Protein AF-S4MFV7-F1 (afdb_monomer_lite)

pLDDT: mean 90.32, std 6.45, range [55.47, 97.75]

Structure (mmCIF, N/CA/C/O backbone):
data_AF-S4MFV7-F1
#
_entry.id   AF-S4MFV7-F1
#
loop_
_atom_site.group_PDB
_atom_site.id
_atom_site.type_symbol
_atom_site.label_atom_id
_atom_site.label_alt_id
_atom_site.label_comp_id
_atom_site.label_asym_id
_atom_site.label_entity_id
_atom_site.label_seq_id
_atom_site.pdbx_PDB_ins_code
_atom_site.Cartn_x
_atom_site.Cartn_y
_atom_site.Cartn_z
_atom_site.occupancy
_atom_site.B_iso_or_equiv
_atom_site.auth_seq_id
_atom_site.auth_comp_id
_atom_site.auth_asym_id
_atom_site.auth_atom_id
_atom_site.pdbx_PDB_model_num
ATOM 1 N N . MET A 1 1 ? -2.354 14.613 8.784 1.00 81.19 1 MET A N 1
ATOM 2 C CA . MET A 1 1 ? -3.291 14.462 7.645 1.00 81.19 1 MET A CA 1
ATOM 3 C C . MET A 1 1 ? -4.446 13.494 7.929 1.00 81.19 1 MET A C 1
ATOM 5 O O . MET A 1 1 ? -5.563 13.958 8.112 1.00 81.19 1 MET A O 1
ATOM 9 N N . SER A 1 2 ? -4.201 12.182 8.044 1.00 88.75 2 SER A N 1
ATOM 10 C CA . SER A 1 2 ? -5.244 11.140 8.189 1.00 88.75 2 SER A CA 1
ATOM 11 C C . SER A 1 2 ? -6.284 11.401 9.303 1.00 88.75 2 SER A C 1
ATOM 13 O O . SER A 1 2 ? -7.487 11.207 9.124 1.00 88.75 2 SER A O 1
ATOM 15 N N . TYR A 1 3 ? -5.837 11.925 10.450 1.00 93.00 3 TYR A N 1
ATOM 16 C CA . TYR A 1 3 ? -6.712 12.288 11.571 1.00 93.00 3 TYR A CA 1
ATOM 17 C C . TYR A 1 3 ? -7.593 13.518 11.300 1.00 93.00 3 TYR A C 1
ATOM 19 O O . TYR A 1 3 ? -8.726 13.585 11.772 1.00 93.00 3 TYR A O 1
ATOM 27 N N . ALA A 1 4 ? -7.093 14.491 10.535 1.00 93.69 4 ALA A N 1
ATOM 28 C CA . ALA A 1 4 ? -7.857 15.686 10.186 1.00 93.69 4 ALA A CA 1
ATOM 29 C C . ALA A 1 4 ? -9.044 15.316 9.286 1.00 93.69 4 ALA A C 1
ATOM 31 O O . ALA A 1 4 ? -10.171 15.714 9.569 1.00 93.69 4 ALA A O 1
ATOM 32 N N . VAL A 1 5 ? -8.814 14.453 8.287 1.00 94.62 5 VAL A N 1
ATOM 33 C CA . VAL A 1 5 ? -9.881 13.925 7.420 1.00 94.62 5 VAL A CA 1
ATOM 34 C C . VAL A 1 5 ? -10.906 13.125 8.223 1.00 94.62 5 VAL A C 1
ATOM 36 O O . VAL A 1 5 ? -12.110 13.282 8.016 1.00 94.62 5 VAL A O 1
ATOM 39 N N . TYR A 1 6 ? -10.456 12.336 9.205 1.00 94.81 6 TYR A N 1
ATOM 40 C CA . TYR A 1 6 ? -11.359 11.662 10.139 1.00 94.81 6 TYR A CA 1
ATOM 41 C C . TYR A 1 6 ? -12.250 12.656 10.890 1.00 94.81 6 TYR A C 1
ATOM 43 O O . TYR A 1 6 ? -13.473 12.541 10.844 1.00 94.81 6 TYR A O 1
ATOM 51 N N . LYS A 1 7 ? -11.663 13.665 11.546 1.00 94.94 7 LYS A N 1
ATOM 52 C CA . LYS A 1 7 ? -12.433 14.673 12.292 1.00 94.94 7 LYS A CA 1
ATOM 53 C C . LYS A 1 7 ? -13.430 15.420 11.413 1.00 94.94 7 LYS A C 1
ATOM 55 O O . LYS A 1 7 ? -14.551 15.636 11.861 1.00 94.94 7 LYS A O 1
ATOM 60 N N . ALA A 1 8 ? -13.025 15.784 10.199 1.00 95.62 8 ALA A N 1
ATOM 61 C CA . ALA A 1 8 ? -13.846 16.552 9.272 1.00 95.62 8 ALA A CA 1
ATOM 62 C C . ALA A 1 8 ? -15.031 15.749 8.713 1.00 95.62 8 ALA A C 1
ATOM 64 O O . ALA A 1 8 ? -16.068 16.325 8.405 1.00 95.62 8 ALA A O 1
ATOM 65 N N . THR A 1 9 ? -14.899 14.424 8.582 1.00 95.94 9 THR A N 1
ATOM 66 C CA . THR A 1 9 ? -15.890 13.600 7.864 1.00 95.94 9 THR A CA 1
ATOM 67 C C . THR A 1 9 ? -16.632 12.586 8.735 1.00 95.94 9 THR A C 1
ATOM 69 O O . THR A 1 9 ? -17.540 11.914 8.240 1.00 95.94 9 THR A O 1
ATOM 72 N N . LYS A 1 10 ? -16.274 12.445 10.019 1.00 95.00 10 LYS A N 1
ATOM 73 C CA . LYS A 1 10 ? -16.932 11.497 10.930 1.00 95.00 10 LYS A CA 1
ATOM 74 C C . LYS A 1 10 ? -18.412 11.836 11.141 1.00 95.00 10 LYS A C 1
ATOM 76 O O . LYS A 1 10 ? -18.785 12.990 11.343 1.00 95.00 10 LYS A O 1
ATOM 81 N N . LYS A 1 11 ? -19.253 10.807 11.172 1.00 94.75 11 LYS A N 1
ATOM 82 C CA . LYS A 1 11 ? -20.655 10.884 11.598 1.00 94.75 11 LYS A CA 1
ATOM 83 C C . LYS A 1 11 ? -20.771 10.807 13.122 1.00 94.75 11 LYS A C 1
ATOM 85 O O . LYS A 1 11 ? -19.831 10.440 13.824 1.00 94.75 11 LYS A O 1
ATOM 90 N N . GLN A 1 12 ? -21.961 11.110 13.641 1.00 92.88 12 GLN A N 1
ATOM 91 C CA . GLN A 1 12 ? -22.273 11.001 15.072 1.00 92.88 12 GLN A CA 1
ATOM 92 C C . GLN A 1 12 ? -22.075 9.578 15.625 1.00 92.88 12 GLN A C 1
ATOM 94 O O . GLN A 1 12 ? -21.701 9.430 16.783 1.00 92.88 12 GLN A O 1
ATOM 99 N N . GLY A 1 13 ? -22.297 8.540 14.808 1.00 91.88 13 GLY A N 1
ATOM 100 C CA . GLY A 1 13 ? -22.096 7.147 15.213 1.00 91.88 13 GLY A CA 1
ATOM 101 C C . GLY A 1 13 ? -20.638 6.680 15.197 1.00 91.88 13 GLY A C 1
ATOM 102 O O . GLY A 1 13 ? -20.355 5.588 15.692 1.00 91.88 13 GLY A O 1
ATOM 103 N N . ASP A 1 14 ? -19.717 7.462 14.625 1.00 93.88 14 ASP A N 1
ATOM 104 C CA . ASP A 1 14 ? -18.297 7.115 14.584 1.00 93.88 14 ASP A CA 1
ATOM 105 C C . ASP A 1 14 ? -17.630 7.395 15.947 1.00 93.88 14 ASP A C 1
ATOM 107 O O . ASP A 1 14 ? -17.906 8.420 16.581 1.00 93.88 14 ASP A O 1
ATOM 111 N N . PRO A 1 15 ? -16.735 6.508 16.421 1.00 90.50 15 PRO A N 1
ATOM 112 C CA . PRO A 1 15 ? -16.133 6.633 17.745 1.00 90.50 15 PRO A CA 1
ATOM 113 C C . PRO A 1 15 ? -15.282 7.902 17.882 1.00 90.50 15 PRO A C 1
ATOM 115 O O . PRO A 1 15 ? -14.728 8.435 16.918 1.00 90.50 15 PRO A O 1
ATOM 118 N N . ARG A 1 16 ? -15.104 8.390 19.111 1.00 89.56 16 ARG A N 1
ATOM 119 C CA . ARG A 1 16 ? -14.066 9.398 19.371 1.00 89.56 16 ARG A CA 1
ATOM 120 C C . ARG A 1 16 ? -12.698 8.717 19.269 1.00 89.56 16 ARG A C 1
ATOM 122 O O . ARG A 1 16 ? -12.509 7.625 19.793 1.00 89.56 16 ARG A O 1
ATOM 129 N N . ARG A 1 17 ? -11.760 9.350 18.563 1.00 87.94 17 ARG A N 1
ATOM 130 C CA . ARG A 1 17 ? -10.381 8.874 18.375 1.00 87.94 17 ARG A CA 1
ATOM 131 C C . ARG A 1 17 ? -9.425 10.019 18.672 1.00 87.94 17 ARG A C 1
ATOM 133 O O . ARG A 1 17 ? -9.790 11.168 18.442 1.00 87.94 17 ARG A O 1
ATOM 140 N N . SER A 1 18 ? -8.224 9.698 19.137 1.00 85.88 18 SER A N 1
ATOM 141 C CA . SER A 1 18 ? -7.135 10.653 19.381 1.00 85.88 18 SER A CA 1
ATOM 142 C C . SER A 1 18 ? -6.059 10.644 18.285 1.00 85.88 18 SER A C 1
ATOM 144 O O . SER A 1 18 ? -5.207 11.525 18.283 1.00 85.88 18 SER A O 1
ATOM 146 N N . GLY A 1 19 ? -6.114 9.704 17.329 1.00 87.81 19 GLY A N 1
ATOM 147 C CA . GLY A 1 19 ? -5.121 9.554 16.261 1.00 87.81 19 GLY A CA 1
ATOM 148 C C . GLY A 1 19 ? -5.703 9.091 14.921 1.00 87.81 19 GLY A C 1
ATOM 149 O O . GLY A 1 19 ? -6.842 8.628 14.842 1.00 87.81 19 GLY A O 1
ATOM 150 N N . GLY A 1 20 ? -4.899 9.235 13.861 1.00 84.31 20 GLY A N 1
ATOM 151 C CA . GLY A 1 20 ? -5.263 8.925 12.467 1.00 84.31 20 GLY A CA 1
ATOM 152 C C . GLY A 1 20 ? -4.811 7.553 11.972 1.00 84.31 20 GLY A C 1
ATOM 153 O O . GLY A 1 20 ? -4.855 7.295 10.770 1.00 84.31 20 GLY A O 1
ATOM 154 N N . HIS A 1 21 ? -4.328 6.700 12.878 1.00 86.06 21 HIS A N 1
ATOM 155 C CA . HIS A 1 21 ? -4.016 5.316 12.553 1.00 86.06 21 HIS A CA 1
ATOM 156 C C . HIS A 1 21 ? -5.315 4.571 12.223 1.00 86.06 21 HIS A C 1
ATOM 158 O O . HIS A 1 21 ? -6.303 4.686 12.968 1.00 86.06 21 HIS A O 1
ATOM 164 N N . ARG A 1 22 ? -5.302 3.830 11.107 1.00 81.69 22 ARG A N 1
ATOM 165 C CA . ARG A 1 22 ? -6.470 3.133 10.545 1.00 81.69 22 ARG A CA 1
ATOM 166 C C . ARG A 1 22 ? -7.630 4.068 10.211 1.00 81.69 22 ARG A C 1
ATOM 168 O O . ARG A 1 22 ? -8.777 3.799 10.563 1.00 81.69 22 ARG A O 1
ATOM 175 N N . THR A 1 23 ? -7.317 5.217 9.611 1.00 92.38 23 THR A N 1
ATOM 176 C CA . THR A 1 23 ? -8.323 6.104 9.011 1.00 92.38 23 THR A CA 1
ATOM 177 C C . THR A 1 23 ? -8.061 6.251 7.518 1.00 92.38 23 THR A C 1
ATOM 179 O O . THR A 1 23 ? -8.164 5.252 6.825 1.00 92.38 23 THR A O 1
ATOM 182 N N . LEU A 1 24 ? -7.727 7.436 7.003 1.00 94.31 24 LEU A N 1
ATOM 183 C CA . LEU A 1 24 ? -7.677 7.710 5.563 1.00 94.31 24 LEU A CA 1
ATOM 184 C C . LEU A 1 24 ? -6.818 6.704 4.793 1.00 94.31 24 LEU A C 1
ATOM 186 O O . LEU A 1 24 ? -7.247 6.237 3.749 1.00 94.31 24 LEU A O 1
ATOM 190 N N . THR A 1 25 ? -5.647 6.347 5.320 1.00 94.50 25 THR A N 1
ATOM 191 C CA . THR A 1 25 ? -4.720 5.445 4.626 1.00 94.50 25 THR A CA 1
ATOM 192 C C . THR A 1 25 ? -5.217 4.007 4.493 1.00 94.50 25 THR A C 1
ATOM 194 O O . THR A 1 25 ? -4.593 3.248 3.771 1.00 94.50 25 THR A O 1
ATOM 197 N N . HIS A 1 26 ? -6.300 3.649 5.191 1.00 96.00 26 HIS A N 1
ATOM 198 C CA . HIS A 1 26 ? -6.895 2.312 5.199 1.00 96.00 26 HIS A CA 1
ATOM 199 C C . HIS A 1 26 ? -8.279 2.343 4.533 1.00 96.00 26 HIS A C 1
ATOM 201 O O . HIS A 1 26 ? -9.305 2.013 5.140 1.00 96.00 26 HIS A O 1
ATOM 207 N N . THR A 1 27 ? -8.322 2.918 3.331 1.00 96.75 27 THR A N 1
ATOM 208 C CA . THR A 1 27 ? -9.540 3.111 2.541 1.00 96.75 27 THR A CA 1
ATOM 209 C C . THR A 1 27 ? -9.259 2.796 1.080 1.00 96.75 27 THR A C 1
ATOM 211 O O . THR A 1 27 ? -8.192 3.139 0.564 1.00 96.75 27 THR A O 1
ATOM 214 N N . TRP A 1 28 ? -10.244 2.232 0.374 1.00 96.69 28 TRP A N 1
ATOM 215 C CA . TRP A 1 28 ? -10.115 1.979 -1.066 1.00 96.69 28 TRP A CA 1
ATOM 216 C C . TRP A 1 28 ? -9.852 3.276 -1.839 1.00 96.69 28 TRP A C 1
ATOM 218 O O . TRP A 1 28 ? -9.095 3.286 -2.806 1.00 96.69 28 TRP A O 1
ATOM 228 N N . LEU A 1 29 ? -10.443 4.387 -1.385 1.00 97.00 29 LEU A N 1
ATOM 229 C CA . LEU A 1 29 ? -10.255 5.688 -2.009 1.00 97.00 29 LEU A CA 1
ATOM 230 C C . LEU A 1 29 ? -8.798 6.143 -1.890 1.00 97.00 29 LEU A C 1
ATOM 232 O O . LEU A 1 29 ? -8.228 6.611 -2.869 1.00 97.00 29 LEU A O 1
ATOM 236 N N . TRP A 1 30 ? -8.168 5.967 -0.725 1.00 96.50 30 TRP A N 1
ATOM 237 C CA . TRP A 1 30 ? -6.743 6.253 -0.578 1.00 96.50 30 TRP A CA 1
ATOM 238 C C . TRP A 1 30 ? -5.877 5.340 -1.441 1.00 96.50 30 TRP A C 1
ATOM 240 O O . TRP A 1 30 ? -4.958 5.844 -2.078 1.00 96.50 30 TRP A O 1
ATOM 250 N N . ALA A 1 31 ? -6.197 4.044 -1.516 1.00 97.31 31 ALA A N 1
ATOM 251 C CA . ALA A 1 31 ? -5.493 3.102 -2.386 1.00 97.31 31 ALA A CA 1
ATOM 252 C C . ALA A 1 31 ? -5.517 3.563 -3.855 1.00 97.31 31 ALA A C 1
ATOM 254 O O . ALA A 1 31 ? -4.469 3.648 -4.491 1.00 97.31 31 ALA A O 1
ATOM 255 N N . VAL A 1 32 ? -6.690 3.945 -4.372 1.00 97.75 32 VAL A N 1
ATOM 256 C CA . VAL A 1 32 ? -6.834 4.465 -5.743 1.00 97.75 32 VAL A CA 1
ATOM 257 C C . VAL A 1 32 ? -6.087 5.785 -5.926 1.00 97.75 32 VAL A C 1
ATOM 259 O O . VAL A 1 32 ? -5.383 5.947 -6.918 1.00 97.75 32 VAL A O 1
ATOM 262 N N . LEU A 1 33 ? -6.197 6.718 -4.975 1.00 97.06 33 LEU A N 1
ATOM 263 C CA . LEU A 1 33 ? -5.520 8.015 -5.058 1.00 97.06 33 LEU A CA 1
ATOM 264 C C . LEU A 1 33 ? -3.998 7.868 -5.073 1.00 97.06 33 LEU A C 1
ATOM 266 O O . LEU A 1 33 ? -3.337 8.504 -5.893 1.00 97.06 33 LEU A O 1
ATOM 270 N N . ILE A 1 34 ? -3.440 7.035 -4.190 1.00 96.69 34 ILE A N 1
ATOM 271 C CA . ILE A 1 34 ? -1.993 6.841 -4.133 1.00 96.69 34 ILE A CA 1
ATOM 272 C C . ILE A 1 34 ? -1.497 6.077 -5.362 1.00 96.69 34 ILE A C 1
ATOM 274 O O . ILE A 1 34 ? -0.498 6.485 -5.936 1.00 96.69 34 ILE A O 1
ATOM 278 N N . GLY A 1 35 ? -2.228 5.065 -5.843 1.00 97.12 35 GLY A N 1
ATOM 279 C CA . GLY A 1 35 ? -1.870 4.350 -7.071 1.00 97.12 35 GLY A CA 1
ATOM 280 C C . GLY A 1 35 ? -1.937 5.226 -8.326 1.00 97.12 35 GLY A C 1
ATOM 281 O O . GLY A 1 35 ? -1.023 5.201 -9.154 1.00 97.12 35 GLY A O 1
ATOM 282 N N . ALA A 1 36 ? -2.967 6.066 -8.456 1.00 97.06 36 ALA A N 1
ATOM 283 C CA . ALA A 1 36 ? -3.045 7.050 -9.536 1.00 97.06 36 ALA A CA 1
ATOM 284 C C . ALA A 1 36 ? -1.895 8.067 -9.447 1.00 97.06 36 ALA A C 1
ATOM 286 O O . ALA A 1 36 ? -1.246 8.345 -10.452 1.00 97.06 36 ALA A O 1
ATOM 287 N N . GLY A 1 37 ? -1.588 8.561 -8.241 1.00 96.56 37 GLY A N 1
ATOM 288 C CA . GLY A 1 37 ? -0.445 9.442 -7.997 1.00 96.56 37 GLY A CA 1
ATOM 289 C C . GLY A 1 37 ? 0.893 8.790 -8.354 1.00 96.56 37 GLY A C 1
ATOM 290 O O . GLY A 1 37 ? 1.721 9.415 -9.006 1.00 96.56 37 GLY A O 1
ATOM 291 N N . THR A 1 38 ? 1.087 7.517 -8.003 1.00 96.25 38 THR A N 1
ATOM 292 C CA . THR A 1 38 ? 2.263 6.728 -8.390 1.00 96.25 38 THR A CA 1
ATOM 293 C C . THR A 1 38 ? 2.391 6.620 -9.906 1.00 96.25 38 THR A C 1
ATOM 295 O O . THR A 1 38 ? 3.471 6.854 -10.435 1.00 96.25 38 THR A O 1
ATOM 298 N N . SER A 1 39 ? 1.296 6.320 -10.608 1.00 95.06 39 SER A N 1
ATOM 299 C CA . SER A 1 39 ? 1.296 6.231 -12.076 1.00 95.06 39 SER A CA 1
ATOM 300 C C . SER A 1 39 ? 1.634 7.578 -12.714 1.00 95.06 39 SER A C 1
ATOM 302 O O . SER A 1 39 ? 2.445 7.641 -13.630 1.00 95.06 39 SER A O 1
ATOM 304 N N . ALA A 1 40 ? 1.068 8.668 -12.184 1.00 95.50 40 ALA A N 1
ATOM 305 C CA . ALA A 1 40 ? 1.358 10.021 -12.641 1.00 95.50 40 ALA A CA 1
ATOM 306 C C . ALA A 1 40 ? 2.833 10.397 -12.429 1.00 95.50 40 ALA A C 1
ATOM 308 O O . ALA A 1 40 ? 3.453 10.964 -13.323 1.00 95.50 40 ALA A O 1
ATOM 309 N N . VAL A 1 41 ? 3.421 10.057 -11.277 1.00 95.25 41 VAL A N 1
ATOM 310 C CA . VAL A 1 41 ? 4.856 10.271 -11.018 1.00 95.25 41 VAL A CA 1
ATOM 311 C C . VAL A 1 41 ? 5.715 9.435 -11.966 1.00 95.25 41 VAL A C 1
ATOM 313 O O . VAL A 1 41 ? 6.698 9.947 -12.493 1.00 95.25 41 VAL A O 1
ATOM 316 N N . ALA A 1 42 ? 5.333 8.181 -12.221 1.00 93.19 42 ALA A N 1
ATOM 317 C CA . ALA A 1 42 ? 6.080 7.288 -13.100 1.00 93.19 42 ALA A CA 1
ATOM 318 C C . ALA A 1 42 ? 6.195 7.839 -14.533 1.00 93.19 42 ALA A C 1
ATOM 320 O O . ALA A 1 42 ? 7.294 7.855 -15.076 1.00 93.19 42 ALA A O 1
ATOM 321 N N . ILE A 1 43 ? 5.104 8.369 -15.101 1.00 92.25 43 ILE A N 1
ATOM 322 C CA . ILE A 1 43 ? 5.111 8.915 -16.473 1.00 92.25 43 ILE A CA 1
ATOM 323 C C . ILE A 1 43 ? 5.689 10.335 -16.583 1.00 92.25 43 ILE A C 1
ATOM 325 O O . ILE A 1 43 ? 6.032 10.771 -17.674 1.00 92.25 43 ILE A O 1
ATOM 329 N N . THR A 1 44 ? 5.753 11.099 -15.485 1.00 92.94 44 THR A N 1
ATOM 330 C CA . THR A 1 44 ? 6.207 12.508 -15.517 1.00 92.94 44 THR A CA 1
ATOM 331 C C . THR A 1 44 ? 7.649 12.707 -15.066 1.00 92.94 44 THR A C 1
ATOM 333 O O . THR A 1 44 ? 8.195 13.790 -15.257 1.00 92.94 44 THR A O 1
ATOM 336 N N . SER A 1 45 ? 8.253 11.712 -14.413 1.00 89.50 45 SER A N 1
ATOM 337 C CA . SER A 1 45 ? 9.575 11.831 -13.779 1.00 89.50 45 SER A CA 1
ATOM 338 C C . SER A 1 45 ? 10.580 10.794 -14.296 1.00 89.50 45 SER A C 1
ATOM 340 O O . SER A 1 45 ? 11.607 10.554 -13.648 1.00 89.50 45 SER A O 1
ATOM 342 N N . ASP A 1 46 ? 10.271 10.169 -15.435 1.00 84.88 46 ASP A N 1
ATOM 343 C CA . ASP A 1 46 ? 11.057 9.121 -16.087 1.00 84.88 46 ASP A CA 1
ATOM 344 C C . ASP A 1 46 ? 11.537 8.045 -15.084 1.00 84.88 46 ASP A C 1
ATOM 346 O O . ASP A 1 46 ? 10.892 7.728 -14.075 1.00 84.88 46 ASP A O 1
ATOM 350 N N . ARG A 1 47 ? 12.737 7.503 -15.316 1.00 88.31 47 ARG A N 1
ATOM 351 C CA . ARG A 1 47 ? 13.384 6.506 -14.457 1.00 88.31 47 ARG A CA 1
ATOM 352 C C . ARG A 1 47 ? 13.529 6.954 -12.998 1.00 88.31 47 ARG A C 1
ATOM 354 O O . ARG A 1 47 ? 13.471 6.119 -12.095 1.00 88.31 47 ARG A O 1
ATOM 361 N N . TRP A 1 48 ? 13.729 8.245 -12.735 1.00 92.06 48 TRP A N 1
ATOM 362 C CA . TRP A 1 48 ? 13.941 8.744 -11.371 1.00 92.06 48 TRP A CA 1
ATOM 363 C C . TRP A 1 48 ? 12.667 8.680 -10.526 1.00 92.06 48 TRP A C 1
ATOM 365 O O . TRP A 1 48 ? 12.740 8.332 -9.345 1.00 92.06 48 TRP A O 1
ATOM 375 N N . GLY A 1 49 ? 11.502 8.926 -11.134 1.00 93.00 49 GLY A N 1
ATOM 376 C CA . GLY A 1 49 ? 10.204 8.703 -10.496 1.00 93.00 49 GLY A CA 1
ATOM 377 C C . GLY A 1 49 ? 10.009 7.243 -10.107 1.00 93.00 49 GLY A C 1
ATOM 378 O O . GLY A 1 49 ? 9.682 6.941 -8.958 1.00 93.00 49 GLY A O 1
ATOM 379 N N . VAL A 1 50 ? 10.288 6.331 -11.041 1.00 93.12 50 VAL A N 1
ATOM 380 C CA . VAL A 1 50 ? 10.191 4.879 -10.818 1.00 93.12 50 VAL A CA 1
ATOM 381 C C . VAL A 1 50 ? 11.111 4.424 -9.683 1.00 93.12 50 VAL A C 1
ATOM 383 O O . VAL A 1 50 ? 10.673 3.695 -8.793 1.00 93.12 50 VAL A O 1
ATOM 386 N N . LEU A 1 51 ? 12.360 4.898 -9.654 1.00 96.06 51 LEU A N 1
ATOM 387 C CA . LEU A 1 51 ? 13.304 4.591 -8.576 1.00 96.06 51 LEU A CA 1
ATOM 388 C C . LEU A 1 51 ? 12.798 5.069 -7.212 1.00 96.06 51 LEU A C 1
ATOM 390 O O . LEU A 1 51 ? 12.857 4.306 -6.249 1.00 96.06 51 LEU A O 1
ATOM 394 N N . ALA A 1 52 ? 12.272 6.294 -7.125 1.00 95.50 52 ALA A N 1
ATOM 395 C CA . ALA A 1 52 ? 11.722 6.826 -5.880 1.00 95.50 52 ALA A CA 1
ATOM 396 C C . ALA A 1 52 ? 10.511 6.007 -5.397 1.00 95.50 52 ALA A C 1
ATOM 398 O O . ALA A 1 52 ? 10.424 5.664 -4.216 1.00 95.50 52 ALA A O 1
ATOM 399 N N . ILE A 1 53 ? 9.607 5.642 -6.314 1.00 95.50 53 ILE A N 1
ATOM 400 C CA . ILE A 1 53 ? 8.446 4.790 -6.028 1.00 95.50 53 ILE A CA 1
ATOM 401 C C . ILE A 1 53 ? 8.900 3.438 -5.476 1.00 95.50 53 ILE A C 1
ATOM 403 O O . ILE A 1 53 ? 8.447 3.035 -4.401 1.00 95.50 53 ILE A O 1
ATOM 407 N N . LEU A 1 54 ? 9.793 2.748 -6.193 1.00 95.12 54 LEU A N 1
ATOM 408 C CA . LEU A 1 54 ? 10.297 1.434 -5.801 1.00 95.12 54 LEU A CA 1
ATOM 409 C C . LEU A 1 54 ? 11.019 1.501 -4.457 1.00 95.12 54 LEU A C 1
ATOM 411 O O . LEU A 1 54 ? 10.744 0.683 -3.585 1.00 95.12 54 LEU A O 1
ATOM 415 N N . PHE A 1 55 ? 11.881 2.500 -4.259 1.00 96.56 55 PHE A N 1
ATOM 416 C CA . PHE A 1 55 ? 12.609 2.699 -3.009 1.00 96.56 55 PHE A CA 1
ATOM 417 C C . PHE A 1 55 ? 1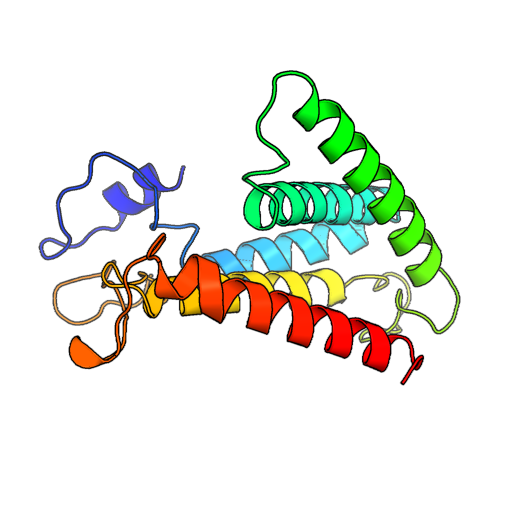1.659 2.825 -1.814 1.00 96.56 55 PHE A C 1
ATOM 419 O O . PHE A 1 55 ? 11.779 2.059 -0.860 1.00 96.56 55 PHE A O 1
ATOM 426 N N . VAL A 1 56 ? 10.679 3.734 -1.880 1.00 95.44 56 VAL A N 1
ATOM 427 C CA . VAL A 1 56 ? 9.729 3.953 -0.776 1.00 95.44 56 VAL A CA 1
ATOM 428 C C . VAL A 1 56 ? 8.948 2.677 -0.460 1.00 95.44 56 VAL A C 1
ATOM 430 O O . VAL A 1 56 ? 8.826 2.305 0.706 1.00 95.44 56 VAL A O 1
ATOM 433 N N . HIS A 1 57 ? 8.453 1.973 -1.479 1.00 94.25 57 HIS A N 1
ATOM 434 C CA . HIS A 1 57 ? 7.690 0.742 -1.265 1.00 94.25 57 HIS A CA 1
ATOM 435 C C . HIS A 1 57 ? 8.553 -0.395 -0.712 1.00 94.25 57 HIS A C 1
ATOM 437 O O . HIS A 1 57 ? 8.084 -1.146 0.140 1.00 94.25 57 HIS A O 1
ATOM 443 N N . LEU A 1 58 ? 9.810 -0.508 -1.145 1.00 93.50 58 LEU A N 1
ATOM 444 C CA . LEU A 1 58 ? 10.739 -1.517 -0.641 1.00 93.50 58 LEU A CA 1
ATOM 445 C C . LEU A 1 58 ? 11.133 -1.251 0.811 1.00 93.50 58 LEU A C 1
ATOM 447 O O . LEU A 1 58 ? 11.143 -2.195 1.596 1.00 93.50 58 LEU A O 1
ATOM 451 N N . VAL A 1 59 ? 11.376 0.007 1.197 1.00 93.56 59 VAL A N 1
ATOM 452 C CA . VAL A 1 59 ? 11.602 0.366 2.609 1.00 93.56 59 VAL A CA 1
ATOM 453 C C . VAL A 1 59 ? 10.401 -0.060 3.454 1.00 93.56 59 VAL A C 1
ATOM 455 O O . VAL A 1 59 ? 10.572 -0.804 4.417 1.00 93.56 59 VAL A O 1
ATOM 458 N N . LEU A 1 60 ? 9.180 0.310 3.048 1.00 91.38 60 LEU A N 1
ATOM 459 C CA . LEU A 1 60 ? 7.957 -0.066 3.767 1.00 91.38 60 LEU A CA 1
ATOM 460 C C . LEU A 1 60 ? 7.759 -1.588 3.842 1.00 91.38 60 LEU A C 1
ATOM 462 O O . LEU A 1 60 ? 7.341 -2.109 4.877 1.00 91.38 60 LEU A O 1
ATOM 466 N N . ALA A 1 61 ? 8.066 -2.312 2.763 1.00 88.75 61 ALA A N 1
ATOM 467 C CA . ALA A 1 61 ? 7.959 -3.765 2.722 1.00 88.75 61 ALA A CA 1
ATOM 468 C C . ALA A 1 61 ? 8.974 -4.440 3.655 1.00 88.75 61 ALA A C 1
ATOM 470 O O . ALA A 1 61 ? 8.605 -5.347 4.403 1.00 88.75 61 ALA A O 1
ATOM 471 N N . ILE A 1 62 ? 10.232 -3.988 3.646 1.00 88.44 62 ILE A N 1
ATOM 472 C CA . ILE A 1 62 ? 11.300 -4.528 4.495 1.00 88.44 62 ILE A CA 1
ATOM 473 C C . ILE A 1 62 ? 11.006 -4.224 5.966 1.00 88.44 62 ILE A C 1
ATOM 475 O O . ILE A 1 62 ? 11.024 -5.140 6.788 1.00 88.44 62 ILE A O 1
ATOM 479 N N . GLU A 1 63 ? 10.682 -2.975 6.304 1.00 88.44 63 GLU A N 1
ATOM 480 C CA . GLU A 1 63 ? 10.347 -2.588 7.678 1.00 88.44 63 GLU A CA 1
ATOM 481 C C . GLU A 1 63 ? 9.098 -3.308 8.187 1.00 88.44 63 GLU A C 1
ATOM 483 O O . GLU A 1 63 ? 9.059 -3.705 9.348 1.00 88.44 63 GLU A O 1
ATOM 488 N N . GLY A 1 64 ? 8.091 -3.515 7.334 1.00 83.38 64 GLY A N 1
ATOM 489 C CA . GLY A 1 64 ? 6.869 -4.226 7.698 1.00 83.38 64 GLY A CA 1
ATOM 490 C C . GLY A 1 64 ? 7.087 -5.728 7.899 1.00 83.38 64 GLY A C 1
ATOM 491 O O . GLY A 1 64 ? 6.693 -6.284 8.927 1.00 83.38 64 GLY A O 1
ATOM 492 N N . LEU A 1 65 ? 7.728 -6.396 6.936 1.00 81.38 65 LEU A N 1
ATOM 493 C CA . LEU A 1 65 ? 7.888 -7.854 6.926 1.00 81.38 65 LEU A CA 1
ATOM 494 C C . LEU A 1 65 ? 9.008 -8.325 7.859 1.00 81.38 65 LEU A C 1
ATOM 496 O O . LEU A 1 65 ? 8.859 -9.318 8.573 1.00 81.38 65 LEU A O 1
ATOM 500 N N . LEU A 1 66 ? 10.131 -7.609 7.858 1.00 81.69 66 LEU A N 1
ATOM 501 C CA . LEU A 1 66 ? 11.333 -7.950 8.611 1.00 81.69 66 LEU A CA 1
ATOM 502 C C . LEU A 1 66 ? 11.484 -7.085 9.860 1.00 81.69 66 LEU A C 1
ATOM 504 O O . LEU A 1 66 ? 12.586 -6.987 10.387 1.00 81.69 66 LEU A O 1
ATOM 508 N N . TRP A 1 67 ? 10.395 -6.516 10.389 1.00 76.31 67 TRP A N 1
ATOM 509 C CA . TRP A 1 67 ? 10.417 -5.557 11.505 1.00 76.31 67 TRP A CA 1
ATOM 510 C C . TRP A 1 67 ? 11.277 -5.986 12.704 1.00 76.31 67 TRP A C 1
ATOM 512 O O . TRP A 1 67 ? 11.847 -5.147 13.392 1.00 76.31 67 TRP A O 1
ATOM 522 N N . ARG A 1 68 ? 11.378 -7.293 12.989 1.00 76.12 68 ARG A N 1
ATOM 523 C CA . ARG A 1 68 ? 12.228 -7.820 14.072 1.00 76.12 68 ARG A CA 1
ATOM 524 C C . ARG A 1 68 ? 13.716 -7.731 13.755 1.00 76.12 68 ARG A C 1
ATOM 526 O O . ARG A 1 68 ? 14.494 -7.445 14.654 1.00 76.12 68 ARG A O 1
ATOM 533 N N . ALA A 1 69 ? 14.088 -7.999 12.507 1.00 74.12 69 ALA A N 1
ATOM 534 C CA . ALA A 1 69 ? 15.455 -7.875 12.012 1.00 74.12 69 ALA A CA 1
ATOM 535 C C . ALA A 1 69 ? 15.808 -6.415 11.667 1.00 74.12 69 ALA A C 1
ATOM 537 O O . ALA A 1 69 ? 16.968 -6.030 11.746 1.00 74.12 69 ALA A O 1
ATOM 538 N N . ALA A 1 70 ? 14.803 -5.595 11.353 1.00 71.19 70 ALA A N 1
ATOM 539 C CA . ALA A 1 70 ? 14.916 -4.168 11.066 1.00 71.19 70 ALA A CA 1
ATOM 540 C C . ALA A 1 70 ? 14.846 -3.281 12.328 1.00 71.19 70 ALA A C 1
ATOM 542 O O . ALA A 1 70 ? 14.592 -2.088 12.224 1.00 71.19 70 ALA A O 1
ATOM 543 N N . ARG A 1 71 ? 15.033 -3.842 13.533 1.00 68.69 71 ARG A N 1
ATOM 544 C CA . ARG A 1 71 ? 15.115 -3.074 14.789 1.00 68.69 71 ARG A CA 1
ATOM 545 C C . ARG A 1 71 ? 16.564 -3.001 15.275 1.00 68.69 71 ARG A C 1
ATOM 547 O O . ARG A 1 71 ? 17.059 -3.951 15.873 1.00 68.69 71 ARG A O 1
ATOM 554 N N . GLY A 1 72 ? 17.213 -1.854 15.080 1.00 64.62 72 GLY A N 1
ATOM 555 C CA . GLY A 1 72 ? 18.516 -1.511 15.661 1.00 64.62 72 GLY A CA 1
ATOM 556 C C . GLY A 1 72 ? 19.021 -0.151 15.164 1.00 64.62 72 GLY A C 1
ATOM 557 O O . GLY A 1 72 ? 18.665 0.283 14.082 1.00 64.62 72 GLY A O 1
ATOM 558 N N . SER A 1 73 ? 19.882 0.543 15.909 1.00 55.47 73 SER A N 1
ATOM 559 C CA . SER A 1 73 ? 20.393 1.870 15.499 1.00 55.47 73 SER A CA 1
ATOM 560 C C . SER A 1 73 ? 21.183 1.868 14.177 1.00 55.47 73 SER A C 1
ATOM 562 O O . SER A 1 73 ? 21.376 2.922 13.581 1.00 55.47 73 SER A O 1
ATOM 564 N N . SER A 1 74 ? 21.625 0.697 13.705 1.00 60.41 74 SER A N 1
ATOM 565 C CA . SER A 1 74 ? 22.286 0.503 12.406 1.00 60.41 74 SER A CA 1
ATOM 566 C C . SER A 1 74 ? 21.395 -0.166 11.347 1.00 60.41 74 SER A C 1
ATOM 568 O O . SER A 1 74 ? 21.859 -0.370 10.226 1.00 60.41 74 SER A O 1
ATOM 570 N N . SER A 1 75 ? 20.144 -0.531 11.663 1.00 73.62 75 SER A N 1
ATOM 571 C CA . SER A 1 75 ? 19.273 -1.236 10.712 1.00 73.62 75 SER A CA 1
ATOM 572 C C . SER A 1 75 ? 18.758 -0.330 9.607 1.00 73.62 75 SER A C 1
ATOM 574 O O . SER A 1 75 ? 18.666 -0.782 8.474 1.00 73.62 75 SER A O 1
ATOM 576 N N . ASP A 1 76 ? 18.482 0.940 9.896 1.00 83.81 76 ASP A N 1
ATOM 577 C CA . ASP A 1 76 ? 17.796 1.822 8.943 1.00 83.81 76 ASP A CA 1
ATOM 578 C C . ASP A 1 76 ? 18.655 2.083 7.702 1.00 83.81 76 ASP A C 1
ATOM 580 O O . ASP A 1 76 ? 18.182 1.954 6.577 1.00 83.81 76 ASP A O 1
ATOM 584 N N . VAL A 1 77 ? 19.958 2.329 7.890 1.00 88.88 77 VAL A N 1
ATOM 585 C CA . VAL A 1 77 ? 20.901 2.484 6.771 1.00 88.88 77 VAL A CA 1
ATOM 586 C C . VAL A 1 77 ? 20.975 1.203 5.939 1.00 88.88 77 VAL A C 1
ATOM 588 O O . VAL A 1 77 ? 20.968 1.276 4.715 1.00 88.88 77 VAL A O 1
ATOM 591 N N . LEU A 1 78 ? 21.002 0.025 6.571 1.00 88.75 78 LEU A N 1
ATOM 592 C CA . LEU A 1 78 ? 21.015 -1.252 5.850 1.00 88.75 78 LEU A CA 1
ATOM 593 C C . LEU A 1 78 ? 19.710 -1.490 5.083 1.00 88.75 78 LEU A C 1
ATOM 595 O O . LEU A 1 78 ? 19.754 -1.951 3.944 1.00 88.75 78 LEU A O 1
ATOM 599 N N . VAL A 1 79 ? 18.563 -1.141 5.670 1.00 90.12 79 VAL A N 1
ATOM 600 C CA . VAL A 1 79 ? 17.251 -1.205 5.014 1.00 90.12 79 VAL A CA 1
ATOM 601 C C . VAL A 1 79 ? 17.219 -0.274 3.807 1.00 90.12 79 VAL A C 1
ATOM 603 O O . VAL A 1 79 ? 16.794 -0.693 2.733 1.00 90.12 79 VAL A O 1
ATOM 606 N N . TRP A 1 80 ? 17.711 0.958 3.944 1.00 92.88 80 TRP A N 1
ATOM 607 C CA . TRP A 1 80 ? 17.754 1.917 2.842 1.00 92.88 80 TRP A CA 1
ATOM 608 C C . TRP A 1 80 ? 18.716 1.475 1.743 1.00 92.88 80 TRP A C 1
ATOM 610 O O . TRP A 1 80 ? 18.363 1.557 0.572 1.00 92.88 80 TRP A O 1
ATOM 620 N N . LEU A 1 81 ? 19.898 0.961 2.091 1.00 93.81 81 LEU A N 1
ATOM 621 C CA . LEU A 1 81 ? 20.848 0.434 1.110 1.00 93.81 81 LEU A CA 1
ATOM 622 C C . LEU A 1 81 ? 20.270 -0.772 0.364 1.00 93.81 81 LEU A C 1
ATOM 624 O O . LEU A 1 81 ? 20.375 -0.830 -0.860 1.00 93.81 81 LEU A O 1
ATOM 628 N N . LEU A 1 82 ? 19.617 -1.698 1.074 1.00 92.62 82 LEU A N 1
ATOM 629 C CA . LEU A 1 82 ? 18.945 -2.842 0.461 1.00 92.62 82 LEU A CA 1
ATOM 630 C C . LEU A 1 82 ? 17.808 -2.383 -0.457 1.00 92.62 82 LEU A C 1
ATOM 632 O O . LEU A 1 82 ? 17.763 -2.783 -1.616 1.00 92.62 82 LEU A O 1
ATOM 636 N N . ALA A 1 83 ? 16.933 -1.497 0.022 1.00 94.50 83 ALA A N 1
ATOM 637 C CA . ALA A 1 83 ? 15.838 -0.949 -0.771 1.00 94.50 83 ALA A CA 1
ATOM 638 C C . ALA A 1 83 ? 16.346 -0.204 -2.013 1.00 94.50 83 ALA A C 1
ATOM 640 O O . ALA A 1 83 ? 15.793 -0.385 -3.095 1.00 94.50 83 ALA A O 1
ATOM 641 N N . ALA A 1 84 ? 17.414 0.588 -1.890 1.00 96.06 84 ALA A N 1
ATOM 642 C CA . ALA A 1 84 ? 18.013 1.318 -3.004 1.00 96.06 84 ALA A CA 1
ATOM 643 C C . ALA A 1 84 ? 18.653 0.372 -4.029 1.00 96.06 84 ALA A C 1
ATOM 645 O O . ALA A 1 84 ? 18.408 0.516 -5.227 1.00 96.06 84 ALA A O 1
ATOM 646 N N . ALA A 1 85 ? 19.422 -0.622 -3.575 1.00 96.50 85 ALA A N 1
ATOM 647 C CA . ALA A 1 85 ? 20.031 -1.620 -4.451 1.00 96.50 85 ALA A CA 1
ATOM 648 C C . ALA A 1 85 ? 18.963 -2.437 -5.193 1.00 96.50 85 ALA A C 1
ATOM 650 O O . ALA A 1 85 ? 19.035 -2.596 -6.412 1.00 96.50 85 ALA A O 1
ATOM 651 N N . THR A 1 86 ? 17.932 -2.903 -4.484 1.00 93.88 86 THR A N 1
ATOM 652 C CA . THR A 1 86 ? 16.821 -3.643 -5.089 1.00 93.88 86 THR A CA 1
ATOM 653 C C . THR A 1 86 ? 16.010 -2.763 -6.044 1.00 93.88 86 THR A C 1
ATOM 655 O O . THR A 1 86 ? 15.716 -3.213 -7.148 1.00 93.88 86 THR A O 1
ATOM 658 N N . ALA A 1 87 ? 15.708 -1.507 -5.692 1.00 95.56 87 ALA A N 1
ATOM 659 C CA . ALA A 1 87 ? 15.026 -0.564 -6.584 1.00 95.56 87 ALA A CA 1
ATOM 660 C C . ALA A 1 87 ? 15.820 -0.333 -7.875 1.00 95.56 87 ALA A C 1
ATOM 662 O O . ALA A 1 87 ? 15.246 -0.362 -8.962 1.00 95.56 87 ALA A O 1
ATOM 663 N N . TRP A 1 88 ? 17.141 -0.158 -7.763 1.00 95.69 88 TRP A N 1
ATOM 664 C CA . TRP A 1 88 ? 18.029 0.031 -8.908 1.00 95.69 88 TRP A CA 1
ATOM 665 C C . TRP A 1 88 ? 18.024 -1.170 -9.856 1.00 95.69 88 TRP A C 1
ATOM 667 O O . TRP A 1 88 ? 17.893 -1.004 -11.071 1.00 95.69 88 TRP A O 1
ATOM 677 N N . ILE A 1 89 ? 18.130 -2.381 -9.298 1.00 93.62 89 ILE A N 1
ATOM 678 C CA . ILE A 1 89 ? 18.087 -3.629 -10.067 1.00 93.62 89 ILE A CA 1
ATOM 679 C C . ILE A 1 89 ? 16.720 -3.794 -10.739 1.00 93.62 89 ILE A C 1
ATOM 681 O O . ILE A 1 89 ? 16.670 -4.054 -11.938 1.00 93.62 89 ILE A O 1
ATOM 685 N N . LEU A 1 90 ? 15.621 -3.607 -9.999 1.00 91.81 90 LEU A N 1
ATOM 686 C CA . LEU A 1 90 ? 14.264 -3.764 -10.527 1.00 91.81 90 LEU A CA 1
ATOM 687 C C . LEU A 1 90 ? 13.963 -2.760 -11.637 1.00 91.81 90 LEU A C 1
ATOM 689 O O . LEU A 1 90 ? 13.506 -3.173 -12.698 1.00 91.81 90 LEU A O 1
ATOM 693 N N . ALA A 1 91 ? 14.278 -1.476 -11.447 1.00 91.94 91 ALA A N 1
ATOM 694 C CA . ALA A 1 91 ? 14.125 -0.474 -12.501 1.00 91.94 91 ALA A CA 1
ATOM 695 C C . ALA A 1 91 ? 14.913 -0.875 -13.759 1.00 91.94 91 ALA A C 1
ATOM 697 O O . ALA A 1 91 ? 14.361 -0.889 -14.853 1.00 91.94 91 ALA A O 1
ATOM 698 N N . GLY A 1 92 ? 16.165 -1.322 -13.591 1.00 91.56 92 GLY A N 1
ATOM 699 C CA . GLY A 1 92 ? 16.990 -1.801 -14.701 1.00 91.56 92 GLY A CA 1
ATOM 700 C C . GLY A 1 92 ? 16.474 -3.074 -15.381 1.00 91.56 92 GLY A C 1
ATOM 701 O O . GLY A 1 92 ? 16.759 -3.285 -16.556 1.00 91.56 92 GLY A O 1
ATOM 702 N N . VAL A 1 93 ? 15.732 -3.935 -14.680 1.00 90.00 93 VAL A N 1
ATOM 703 C CA . VAL A 1 93 ? 15.042 -5.082 -15.292 1.00 90.00 93 VAL A CA 1
ATOM 704 C C . VAL A 1 93 ? 13.831 -4.607 -16.084 1.00 90.00 93 VAL A C 1
ATOM 706 O O . VAL A 1 93 ? 13.677 -5.042 -17.223 1.00 90.00 93 VAL A O 1
ATOM 709 N N . LEU A 1 94 ? 13.014 -3.717 -15.514 1.00 90.12 94 LEU A N 1
ATOM 710 C CA . LEU A 1 94 ? 11.797 -3.217 -16.151 1.00 90.12 94 LEU A CA 1
ATOM 711 C C . LEU A 1 94 ? 12.086 -2.376 -17.405 1.00 90.12 94 LEU A C 1
ATOM 713 O O . LEU A 1 94 ? 11.313 -2.452 -18.351 1.00 90.12 94 LEU A O 1
ATOM 717 N N . ASP A 1 95 ? 13.191 -1.622 -17.423 1.00 89.31 95 ASP A N 1
ATOM 718 C CA . ASP A 1 95 ? 13.673 -0.833 -18.577 1.00 89.31 95 ASP A CA 1
ATOM 719 C C . ASP A 1 95 ? 14.049 -1.689 -19.804 1.00 89.31 95 ASP A C 1
ATOM 721 O O . ASP A 1 95 ? 14.160 -1.175 -20.917 1.00 89.31 95 ASP A O 1
ATOM 725 N N . LYS A 1 96 ? 14.308 -2.993 -19.633 1.00 88.38 96 LYS A N 1
ATOM 726 C CA . LYS A 1 96 ? 14.698 -3.847 -20.763 1.00 88.38 96 LYS A CA 1
ATOM 727 C C . LYS A 1 96 ? 13.491 -4.098 -21.679 1.00 88.38 96 LYS A C 1
ATOM 729 O O . LYS A 1 96 ? 12.407 -4.393 -21.167 1.00 88.38 96 LYS A O 1
ATOM 734 N N . PRO A 1 97 ? 13.680 -4.083 -23.013 1.00 84.94 97 PRO A N 1
ATOM 735 C CA . PRO A 1 97 ? 12.610 -4.394 -23.956 1.00 84.94 97 PRO A CA 1
ATOM 736 C C . PRO A 1 97 ? 11.938 -5.734 -23.637 1.00 84.94 97 PRO A C 1
ATOM 738 O O . PRO A 1 97 ? 12.624 -6.745 -23.480 1.00 84.94 97 PRO A O 1
ATOM 741 N N . GLY A 1 98 ? 10.607 -5.735 -23.532 1.00 82.69 98 GLY A N 1
ATOM 742 C CA . GLY A 1 98 ? 9.807 -6.936 -23.273 1.00 82.69 98 GLY A CA 1
ATOM 743 C C . GLY A 1 98 ? 9.742 -7.403 -21.814 1.00 82.69 98 GLY A C 1
ATOM 744 O O . GLY A 1 98 ? 9.134 -8.440 -21.560 1.00 82.69 98 GLY A O 1
ATOM 745 N N . ASN A 1 99 ? 10.332 -6.680 -20.852 1.00 82.25 99 ASN A N 1
ATOM 746 C CA . ASN A 1 99 ? 10.281 -7.076 -19.438 1.00 82.25 99 ASN A CA 1
ATOM 747 C C . ASN A 1 99 ? 9.169 -6.404 -18.633 1.00 82.25 99 ASN A C 1
ATOM 749 O O . ASN A 1 99 ? 8.578 -7.058 -17.775 1.00 82.25 99 ASN A O 1
ATOM 753 N N . GLY A 1 100 ? 8.911 -5.106 -18.822 1.00 85.12 100 GLY A N 1
ATOM 754 C CA . GLY A 1 100 ? 7.903 -4.476 -17.976 1.00 85.12 100 GLY A CA 1
ATOM 755 C C . GLY A 1 100 ? 7.575 -3.015 -18.207 1.00 85.12 100 GLY A C 1
ATOM 756 O O . GLY A 1 100 ? 6.464 -2.639 -17.855 1.00 85.12 100 GLY A O 1
ATOM 757 N N . ALA A 1 101 ? 8.454 -2.185 -18.775 1.00 85.31 101 ALA A N 1
ATOM 758 C CA . ALA A 1 101 ? 8.142 -0.766 -18.988 1.00 85.31 101 ALA A CA 1
ATOM 759 C C . ALA A 1 101 ? 6.816 -0.565 -19.752 1.00 85.31 101 ALA A C 1
ATOM 761 O O . ALA A 1 101 ? 6.015 0.287 -19.372 1.00 85.31 101 ALA A O 1
ATOM 762 N N . ASP A 1 102 ? 6.534 -1.428 -20.726 1.00 88.75 102 ASP A N 1
ATOM 763 C CA . ASP A 1 102 ? 5.386 -1.397 -21.635 1.00 88.75 102 ASP A CA 1
ATOM 764 C C . ASP A 1 102 ? 4.335 -2.502 -21.379 1.00 88.75 102 ASP A C 1
ATOM 766 O O . ASP A 1 102 ? 3.474 -2.747 -22.220 1.00 88.75 102 ASP A O 1
ATOM 770 N N . TRP A 1 103 ? 4.362 -3.167 -20.212 1.00 88.38 103 TRP A N 1
ATOM 771 C CA . TRP A 1 103 ? 3.560 -4.377 -19.940 1.00 88.38 103 TRP A CA 1
ATOM 772 C C . TRP A 1 103 ? 2.054 -4.249 -20.241 1.00 88.38 103 TRP A C 1
ATOM 774 O O . TRP A 1 103 ? 1.476 -5.133 -20.872 1.00 88.38 103 TRP A O 1
ATOM 784 N N . LEU A 1 104 ? 1.408 -3.175 -19.772 1.00 90.25 104 LEU A N 1
ATOM 785 C CA . LEU A 1 104 ? -0.035 -2.944 -19.965 1.00 90.25 104 LEU A CA 1
ATOM 786 C C . LEU A 1 104 ? -0.338 -1.857 -21.004 1.00 90.25 104 LEU A C 1
ATOM 788 O O . LEU A 1 104 ? -1.422 -1.834 -21.584 1.00 90.25 104 LEU A O 1
ATOM 792 N N . PHE A 1 105 ? 0.603 -0.940 -21.206 1.00 89.94 105 PHE A N 1
ATOM 793 C CA . PHE A 1 105 ? 0.447 0.240 -22.041 1.00 89.94 105 PHE A CA 1
ATOM 794 C C . PHE A 1 105 ? 1.665 0.358 -22.949 1.00 89.94 105 PHE A C 1
ATOM 796 O O . PHE A 1 105 ? 2.787 0.414 -22.459 1.00 89.94 105 PHE A O 1
ATOM 803 N N . THR A 1 106 ? 1.435 0.401 -24.261 1.00 90.00 106 THR A N 1
ATOM 804 C CA . THR A 1 106 ? 2.502 0.321 -25.274 1.00 90.00 106 THR A CA 1
ATOM 805 C C . THR A 1 106 ? 2.664 1.599 -26.093 1.00 90.00 106 THR A C 1
ATOM 807 O O . THR A 1 106 ? 3.502 1.649 -26.990 1.00 90.00 106 THR A O 1
ATOM 810 N N . ALA A 1 107 ? 1.830 2.620 -25.867 1.00 89.25 107 ALA A N 1
ATOM 811 C CA . ALA A 1 107 ? 1.962 3.875 -26.597 1.00 89.25 107 ALA A CA 1
ATOM 812 C C . ALA A 1 107 ? 3.154 4.689 -26.054 1.00 89.25 107 ALA A C 1
ATOM 814 O O . ALA A 1 107 ? 3.414 4.638 -24.850 1.00 89.25 107 ALA A O 1
ATOM 815 N N . PRO A 1 108 ? 3.847 5.471 -26.903 1.00 87.69 108 PRO A N 1
ATOM 816 C CA . PRO A 1 108 ? 4.967 6.300 -26.460 1.00 87.69 108 PRO A CA 1
ATOM 817 C C . PRO A 1 108 ? 4.568 7.244 -25.318 1.00 87.69 108 PRO A C 1
ATOM 819 O O . PRO A 1 108 ? 3.523 7.898 -25.397 1.00 87.69 108 PRO A O 1
ATOM 822 N N . GLY A 1 109 ? 5.394 7.333 -24.274 1.00 85.62 109 GLY A N 1
ATOM 823 C CA . GLY A 1 109 ? 5.126 8.177 -23.102 1.00 85.62 109 GLY A CA 1
ATOM 824 C C . GLY A 1 109 ? 4.184 7.551 -22.064 1.00 85.62 109 GLY A C 1
ATOM 825 O O . GLY A 1 109 ? 3.755 8.239 -21.137 1.00 85.62 109 GLY A O 1
ATOM 826 N N . GLN A 1 110 ? 3.805 6.277 -22.227 1.00 89.38 110 GLN A N 1
ATOM 827 C CA . GLN A 1 110 ? 3.012 5.514 -21.250 1.00 89.38 110 GLN A CA 1
ATOM 828 C C . GLN A 1 110 ? 3.841 4.463 -20.505 1.00 89.38 110 GLN A C 1
ATOM 830 O O . GLN A 1 110 ? 3.282 3.618 -19.797 1.00 89.38 110 GLN A O 1
ATOM 835 N N . GLU A 1 111 ? 5.164 4.511 -20.648 1.00 90.38 111 GLU A N 1
ATOM 836 C CA . GLU A 1 111 ? 6.080 3.636 -19.937 1.00 90.38 111 GLU A CA 1
ATOM 837 C C . GLU A 1 111 ? 5.801 3.747 -18.430 1.00 90.38 111 GLU A C 1
ATOM 839 O O . GLU A 1 111 ? 5.624 4.837 -17.886 1.00 90.38 111 GLU A O 1
ATOM 844 N N . TYR A 1 112 ? 5.704 2.605 -17.747 1.00 91.69 112 TYR A N 1
ATOM 845 C CA . TYR A 1 112 ? 5.435 2.519 -16.307 1.00 91.69 112 TYR A CA 1
ATOM 846 C C . TYR A 1 112 ? 4.073 3.032 -15.829 1.00 91.69 112 TYR A C 1
ATOM 848 O O . TYR A 1 112 ? 3.812 2.998 -14.623 1.00 91.69 112 TYR A O 1
ATOM 856 N N . LEU A 1 113 ? 3.164 3.434 -16.723 1.00 91.25 113 LEU A N 1
ATOM 857 C CA . LEU A 1 113 ? 1.830 3.915 -16.339 1.00 91.25 113 LEU A CA 1
ATOM 858 C C . LEU A 1 113 ? 1.055 2.883 -15.497 1.00 91.25 113 LEU A C 1
ATOM 860 O O . LEU A 1 113 ? 0.219 3.235 -14.671 1.00 91.25 113 LEU A O 1
ATOM 864 N N . TRP A 1 114 ? 1.364 1.597 -15.654 1.00 92.31 114 TRP A N 1
ATOM 865 C CA . TRP A 1 114 ? 0.754 0.511 -14.891 1.00 92.31 114 TRP A CA 1
ATOM 866 C C . TRP A 1 114 ? 1.270 0.376 -13.453 1.00 92.31 114 TRP A C 1
ATOM 868 O O . TRP A 1 114 ? 0.637 -0.341 -12.680 1.00 92.31 114 TRP A O 1
ATOM 878 N N . LEU A 1 115 ? 2.365 1.045 -13.059 1.00 92.75 115 LEU A N 1
ATOM 879 C CA . LEU A 1 115 ? 2.967 0.898 -11.723 1.00 92.75 115 LEU A CA 1
ATOM 880 C C . LEU A 1 115 ? 2.016 1.274 -10.582 1.00 92.75 115 LEU A C 1
ATOM 882 O O . LEU A 1 115 ? 2.188 0.794 -9.463 1.00 92.75 115 LEU A O 1
ATOM 886 N N . GLY A 1 116 ? 0.981 2.078 -10.833 1.00 94.50 116 GLY A N 1
ATOM 887 C CA . GLY A 1 116 ? -0.058 2.316 -9.836 1.00 94.50 116 GLY A CA 1
ATOM 888 C C . GLY A 1 116 ? -0.902 1.093 -9.510 1.00 94.50 116 GLY A C 1
ATOM 889 O O . GLY A 1 116 ? -1.340 0.962 -8.373 1.00 94.50 116 GLY A O 1
ATOM 890 N N . LEU A 1 117 ? -1.124 0.178 -10.458 1.00 95.06 117 LEU A N 1
ATOM 891 C CA . LEU A 1 117 ? -1.955 -1.011 -10.246 1.00 95.06 117 LEU A CA 1
ATOM 892 C C . LEU A 1 117 ? -1.453 -1.899 -9.100 1.00 95.06 117 LEU A C 1
ATOM 894 O O . LEU A 1 117 ? -2.249 -2.164 -8.196 1.00 95.06 117 LEU A O 1
ATOM 898 N N . PRO A 1 118 ? -0.176 -2.331 -9.055 1.00 93.38 118 PRO A N 1
ATOM 899 C CA . PRO A 1 118 ? 0.321 -3.105 -7.923 1.00 93.38 118 PRO A CA 1
ATOM 900 C C . PRO A 1 118 ? 0.268 -2.316 -6.607 1.00 93.38 118 PRO A C 1
ATOM 902 O O . PRO A 1 118 ? 0.043 -2.923 -5.564 1.00 93.38 118 PRO A O 1
ATOM 905 N N . VAL A 1 119 ? 0.391 -0.982 -6.633 1.00 95.75 119 VAL A N 1
ATOM 906 C CA . VAL A 1 119 ? 0.225 -0.145 -5.431 1.00 95.75 119 VAL A CA 1
ATOM 907 C C . VAL A 1 119 ? -1.223 -0.167 -4.928 1.00 95.75 119 VAL A C 1
ATOM 909 O O . VAL A 1 119 ? -1.445 -0.394 -3.738 1.00 95.75 119 VAL A O 1
ATOM 912 N N . VAL A 1 120 ? -2.214 -0.003 -5.817 1.00 97.38 120 VAL A N 1
ATOM 913 C CA . VAL A 1 120 ? -3.641 -0.120 -5.460 1.00 97.38 120 VAL A CA 1
ATOM 914 C C . VAL A 1 120 ? -3.924 -1.507 -4.888 1.00 97.38 120 VAL A C 1
ATOM 916 O O . VAL A 1 120 ? -4.501 -1.623 -3.808 1.00 97.38 120 VAL A O 1
ATOM 919 N N . LEU A 1 121 ? -3.507 -2.559 -5.597 1.00 96.12 121 LEU A N 1
ATOM 920 C CA . LEU A 1 121 ? -3.750 -3.943 -5.193 1.00 96.12 121 LEU A CA 1
ATOM 921 C C . LEU A 1 121 ? -3.088 -4.257 -3.850 1.00 96.12 121 LEU A C 1
ATOM 923 O O . LEU A 1 121 ? -3.741 -4.811 -2.970 1.00 96.12 121 LEU A O 1
ATOM 927 N N . GLY A 1 122 ? -1.832 -3.852 -3.657 1.00 93.94 122 GLY A N 1
ATOM 928 C CA . GLY A 1 122 ? -1.109 -4.037 -2.401 1.00 93.94 122 GLY A CA 1
ATOM 929 C C . GLY A 1 122 ? -1.783 -3.329 -1.226 1.00 93.94 122 GLY A C 1
ATOM 930 O O . GLY A 1 122 ? -1.977 -3.941 -0.176 1.00 93.94 122 GLY A O 1
ATOM 931 N N . ALA A 1 123 ? -2.212 -2.076 -1.409 1.00 95.62 123 ALA A N 1
ATOM 932 C CA . ALA A 1 123 ? -2.936 -1.326 -0.383 1.00 95.62 123 ALA A CA 1
ATOM 933 C C . ALA A 1 123 ? -4.294 -1.966 -0.042 1.00 95.62 123 ALA A C 1
ATOM 935 O O . ALA A 1 123 ? -4.631 -2.103 1.131 1.00 95.62 123 ALA A O 1
ATOM 936 N N . LEU A 1 124 ? -5.051 -2.433 -1.042 1.00 96.62 124 LEU A N 1
ATOM 937 C CA . LEU A 1 124 ? -6.319 -3.130 -0.806 1.00 96.62 124 LEU A CA 1
ATOM 938 C C . LEU A 1 124 ? -6.117 -4.473 -0.097 1.00 96.62 124 LEU A C 1
ATOM 940 O O . LEU A 1 124 ? -6.864 -4.791 0.825 1.00 96.62 124 LEU A O 1
ATOM 944 N N . VAL A 1 125 ? -5.109 -5.256 -0.489 1.00 94.62 125 VAL A N 1
ATOM 945 C CA . VAL A 1 125 ? -4.772 -6.523 0.180 1.00 94.62 125 VAL A CA 1
ATOM 946 C C . VAL A 1 125 ? -4.337 -6.270 1.624 1.00 94.62 125 VAL A C 1
ATOM 948 O O . VAL A 1 125 ? -4.758 -7.003 2.520 1.00 94.62 125 VAL A O 1
ATOM 951 N N . HIS A 1 126 ? -3.566 -5.210 1.873 1.00 92.75 126 HIS A N 1
ATOM 952 C CA . HIS A 1 126 ? -3.216 -4.773 3.223 1.00 92.75 126 HIS A CA 1
ATOM 953 C C . HIS A 1 126 ? -4.466 -4.430 4.050 1.00 92.75 126 HIS A C 1
ATOM 955 O O . HIS A 1 126 ? -4.649 -4.966 5.143 1.00 92.75 126 HIS A O 1
ATOM 961 N N . ASP A 1 127 ? -5.370 -3.614 3.503 1.00 95.06 127 ASP A N 1
ATOM 962 C CA . ASP A 1 127 ? -6.619 -3.219 4.163 1.00 95.06 127 ASP A CA 1
ATOM 963 C C . ASP A 1 127 ? -7.547 -4.408 4.434 1.00 95.06 127 ASP A C 1
ATOM 965 O O . ASP A 1 127 ? -8.204 -4.459 5.478 1.00 95.06 127 ASP A O 1
ATOM 969 N N . LEU A 1 128 ? -7.593 -5.378 3.517 1.00 93.12 128 LEU A N 1
ATOM 970 C CA . LEU A 1 128 ? -8.309 -6.639 3.697 1.00 93.12 128 LEU A CA 1
ATOM 971 C C . LEU A 1 128 ? -7.684 -7.473 4.818 1.00 93.12 128 LEU A C 1
ATOM 973 O O . LEU A 1 128 ? -8.415 -7.986 5.664 1.00 93.12 128 LEU A O 1
ATOM 977 N N . GLY A 1 129 ? -6.353 -7.559 4.879 1.00 90.81 129 GLY A N 1
ATOM 978 C CA . GLY A 1 129 ? -5.640 -8.187 5.992 1.00 90.81 129 GLY A CA 1
ATOM 979 C C . GLY A 1 129 ? -6.008 -7.554 7.336 1.00 90.81 129 GLY A C 1
ATOM 980 O O . GLY A 1 129 ? -6.376 -8.258 8.278 1.00 90.81 129 GLY A O 1
ATOM 981 N N . ASP A 1 130 ? -6.025 -6.221 7.402 1.00 91.69 130 ASP A N 1
ATOM 982 C CA . ASP A 1 130 ? -6.429 -5.475 8.597 1.00 91.69 130 ASP A CA 1
ATOM 983 C C . ASP A 1 130 ? -7.921 -5.687 8.937 1.00 91.69 130 ASP A C 1
ATOM 985 O O . ASP A 1 130 ? -8.284 -5.798 10.117 1.00 91.69 130 ASP A O 1
ATOM 989 N N . ALA A 1 131 ? -8.789 -5.833 7.927 1.00 93.12 131 ALA A N 1
ATOM 990 C CA . ALA A 1 131 ? -10.212 -6.143 8.090 1.00 93.12 131 ALA A CA 1
ATOM 991 C C . ALA A 1 131 ? -10.459 -7.520 8.730 1.00 93.12 131 ALA A C 1
ATOM 993 O O . ALA A 1 131 ? -11.440 -7.692 9.461 1.00 93.12 131 ALA A O 1
ATOM 994 N N . LEU A 1 132 ? -9.574 -8.494 8.490 1.00 91.38 132 LEU A N 1
ATOM 995 C CA . LEU A 1 132 ? -9.641 -9.827 9.102 1.00 91.38 132 LEU A CA 1
ATOM 996 C C . LEU A 1 132 ? -9.256 -9.819 10.590 1.00 91.38 132 LEU A C 1
ATOM 998 O O . LEU A 1 132 ? -9.561 -10.770 11.316 1.00 91.38 132 LEU A O 1
ATOM 1002 N N . THR A 1 133 ? -8.629 -8.749 11.082 1.00 91.19 133 THR A N 1
ATOM 1003 C CA . THR A 1 133 ? -8.282 -8.632 12.500 1.00 91.19 133 THR A CA 1
ATOM 1004 C C . THR A 1 133 ? -9.491 -8.256 13.363 1.00 91.19 133 THR A C 1
ATOM 1006 O O . THR A 1 133 ? -10.515 -7.758 12.891 1.00 91.19 133 THR A O 1
ATOM 1009 N N . VAL A 1 134 ? -9.372 -8.424 14.686 1.00 90.06 134 VAL A N 1
ATOM 1010 C CA . VAL A 1 134 ? -10.413 -8.007 15.651 1.00 90.06 134 VAL A CA 1
ATOM 1011 C C . VAL A 1 134 ? -10.820 -6.534 15.480 1.00 90.06 134 VAL A C 1
ATOM 1013 O O . VAL A 1 134 ? -11.992 -6.199 15.672 1.00 90.06 134 VAL A O 1
ATOM 1016 N N . SER A 1 135 ? -9.878 -5.664 15.106 1.00 88.06 135 SER A N 1
ATOM 1017 C CA . SER A 1 135 ? -10.109 -4.224 14.963 1.00 88.06 135 SER A CA 1
ATOM 1018 C C . SER A 1 135 ? -10.933 -3.847 13.731 1.00 88.06 135 SER A C 1
ATOM 1020 O O . SER A 1 135 ? -11.622 -2.826 13.780 1.00 88.06 135 SER A O 1
ATOM 1022 N N . GLY A 1 136 ? -10.887 -4.657 12.670 1.00 92.06 136 GLY A N 1
ATOM 1023 C CA . GLY A 1 136 ? -11.446 -4.323 11.363 1.00 92.06 136 GLY A CA 1
ATOM 1024 C C . GLY A 1 136 ? -10.760 -3.126 10.688 1.00 92.06 136 GLY A C 1
ATOM 1025 O O . GLY A 1 136 ? -9.866 -2.491 11.253 1.00 92.06 136 GLY A O 1
ATOM 1026 N N . CYS A 1 137 ? -11.232 -2.786 9.490 1.00 94.44 137 CYS A N 1
ATOM 1027 C CA . CYS A 1 137 ? -10.663 -1.739 8.640 1.00 94.44 137 CYS A CA 1
ATOM 1028 C C . CYS A 1 137 ? -11.772 -0.877 8.008 1.00 94.44 137 CYS A C 1
ATOM 1030 O O . CYS A 1 137 ? -12.765 -1.434 7.531 1.00 94.44 137 CYS A O 1
ATOM 1032 N N . PRO A 1 138 ? -11.668 0.468 7.980 1.00 95.88 138 PRO A N 1
ATOM 1033 C CA . PRO A 1 138 ? -12.678 1.330 7.371 1.00 95.88 138 PRO A CA 1
ATOM 1034 C C . PRO A 1 138 ? -12.581 1.393 5.839 1.00 95.88 138 PRO A C 1
ATOM 1036 O O . PRO A 1 138 ? -12.797 2.457 5.260 1.00 95.88 138 PRO A O 1
ATOM 1039 N N . VAL A 1 139 ? -12.320 0.254 5.185 1.00 96.56 139 VAL A N 1
ATOM 1040 C CA . VAL A 1 139 ? -11.991 0.184 3.756 1.00 96.56 139 VAL A CA 1
ATOM 1041 C C . VAL A 1 139 ? -13.032 0.878 2.880 1.00 96.56 139 VAL A C 1
ATOM 1043 O O . VAL A 1 139 ? -12.652 1.547 1.932 1.00 96.56 139 VAL A O 1
ATOM 1046 N N . LEU A 1 140 ? -14.322 0.798 3.238 1.00 96.12 140 LEU A N 1
ATOM 1047 C CA . LEU A 1 140 ? -15.460 1.340 2.478 1.00 96.12 140 LEU A CA 1
ATOM 1048 C C . LEU A 1 140 ? -15.628 2.862 2.551 1.00 96.12 140 LEU A C 1
ATOM 1050 O O . LEU A 1 140 ? -16.463 3.409 1.825 1.00 96.12 140 LEU A O 1
ATOM 1054 N N . TRP A 1 141 ? -14.885 3.558 3.415 1.00 96.00 141 TRP A N 1
ATOM 1055 C CA . TRP A 1 141 ? -14.944 5.017 3.463 1.00 96.00 141 TRP A CA 1
ATOM 1056 C C . TRP A 1 141 ? -14.680 5.595 2.056 1.00 96.00 141 TRP A C 1
ATOM 1058 O O . TRP A 1 141 ? -13.761 5.131 1.382 1.00 96.00 141 TRP A O 1
ATOM 1068 N N . PRO A 1 142 ? -15.468 6.579 1.575 1.00 95.50 142 PRO A N 1
ATOM 1069 C CA . PRO A 1 142 ? -16.395 7.451 2.310 1.00 95.50 142 PRO A CA 1
ATOM 1070 C C . PRO A 1 142 ? -17.858 6.973 2.379 1.00 95.50 142 PRO A C 1
ATOM 1072 O O . PRO A 1 142 ? -18.719 7.728 2.847 1.00 95.50 142 PRO A O 1
ATOM 1075 N N . ILE A 1 143 ? -18.160 5.751 1.935 1.00 96.25 143 ILE A N 1
ATOM 1076 C CA . ILE A 1 143 ? -19.524 5.211 1.882 1.00 96.25 143 ILE A CA 1
ATOM 1077 C C . ILE A 1 143 ? -19.978 4.827 3.303 1.00 96.25 143 ILE A C 1
ATOM 1079 O O . ILE A 1 143 ? -19.331 4.010 3.962 1.00 96.25 143 ILE A O 1
ATOM 1083 N N . PRO A 1 144 ? -21.074 5.407 3.827 1.00 94.38 144 PRO A N 1
ATOM 1084 C CA . PRO A 1 144 ? -21.524 5.105 5.176 1.00 94.38 144 PRO A CA 1
ATOM 1085 C C . PRO A 1 144 ? -22.188 3.730 5.275 1.00 94.38 144 PRO A C 1
ATOM 1087 O O . PRO A 1 144 ? -23.027 3.373 4.454 1.00 94.38 144 PRO A O 1
ATOM 1090 N N . VAL A 1 145 ? -21.900 3.021 6.365 1.0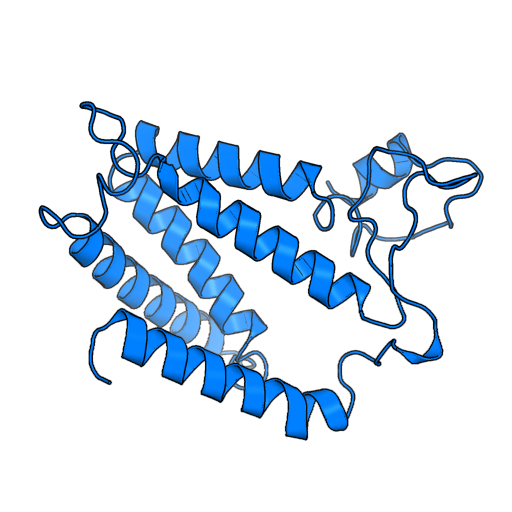0 95.06 145 VAL A N 1
ATOM 1091 C CA . VAL A 1 145 ? -22.565 1.770 6.744 1.00 95.06 145 VAL A CA 1
ATOM 1092 C C . VAL A 1 145 ? -23.363 2.033 8.022 1.00 95.06 145 VAL A C 1
ATOM 1094 O O . VAL A 1 145 ? -22.815 2.222 9.115 1.00 95.06 145 VAL A O 1
ATOM 1097 N N . GLY A 1 146 ? -24.687 2.131 7.881 1.00 93.12 146 GLY A N 1
ATOM 1098 C CA . GLY A 1 146 ? -25.585 2.546 8.959 1.00 93.12 146 GLY A CA 1
ATOM 1099 C C . GLY A 1 146 ? -25.270 3.959 9.475 1.00 93.12 146 GLY A C 1
ATOM 1100 O O . GLY A 1 146 ? -25.190 4.928 8.716 1.00 93.12 146 GLY A O 1
ATOM 1101 N N . ARG A 1 147 ? -25.077 4.096 10.795 1.00 93.81 147 ARG A N 1
ATOM 1102 C CA . ARG A 1 147 ? -24.792 5.389 11.457 1.00 93.81 147 ARG A CA 1
ATOM 1103 C C . ARG A 1 147 ? -23.310 5.798 11.424 1.00 93.81 147 ARG A C 1
ATOM 1105 O O . ARG A 1 147 ? -22.966 6.853 11.959 1.00 93.81 147 ARG A O 1
ATOM 1112 N N . LYS A 1 148 ? -22.444 4.984 10.814 1.00 96.06 148 LYS A N 1
ATOM 1113 C CA . LYS A 1 148 ? -20.984 5.157 10.801 1.00 96.06 148 LYS A CA 1
ATOM 1114 C C . LYS A 1 148 ? -20.490 5.432 9.386 1.00 96.06 148 LYS A C 1
ATOM 1116 O O . LYS A 1 148 ? -20.923 4.764 8.451 1.00 96.06 148 LYS A O 1
ATOM 1121 N N . ARG A 1 149 ? -19.609 6.422 9.212 1.00 95.69 149 ARG A N 1
ATOM 1122 C CA . ARG A 1 149 ? -18.884 6.625 7.942 1.00 95.69 149 ARG A CA 1
ATOM 1123 C C . ARG A 1 149 ? -17.534 5.916 7.959 1.00 95.69 149 ARG A C 1
ATOM 1125 O O . ARG A 1 149 ? -17.060 5.479 6.922 1.00 95.69 149 ARG A O 1
ATOM 1132 N N . TRP A 1 150 ? -16.957 5.753 9.141 1.00 95.44 150 TRP A N 1
ATOM 1133 C CA . TRP A 1 150 ? -15.706 5.040 9.365 1.00 95.44 150 TRP A CA 1
ATOM 1134 C C . TRP A 1 150 ? -16.010 3.674 9.984 1.00 95.44 150 TRP A C 1
ATOM 1136 O O . TRP A 1 150 ? -15.601 3.367 11.106 1.00 95.44 150 TRP A O 1
ATOM 1146 N N . TYR A 1 151 ? -16.819 2.877 9.280 1.00 94.88 151 TYR A N 1
ATOM 1147 C CA . TYR A 1 151 ? -17.254 1.570 9.760 1.00 94.88 151 TYR A CA 1
ATOM 1148 C C . TYR A 1 151 ? -16.121 0.541 9.622 1.00 94.88 151 TYR A C 1
ATOM 1150 O O . TYR A 1 151 ? -15.687 0.306 8.499 1.00 94.88 151 TYR A O 1
ATOM 1158 N N . PRO A 1 152 ? -15.656 -0.094 10.715 1.00 94.00 152 PRO A N 1
ATOM 1159 C CA . PRO A 1 152 ? -14.594 -1.092 10.652 1.00 94.00 152 PRO A CA 1
ATOM 1160 C C . PRO A 1 152 ? -15.147 -2.402 10.080 1.00 94.00 152 PRO A C 1
ATOM 1162 O O . PRO A 1 152 ? -15.697 -3.239 10.804 1.00 94.00 152 PRO A O 1
ATOM 1165 N N . VAL A 1 153 ? -15.022 -2.556 8.766 1.00 95.06 153 VAL A N 1
ATOM 1166 C CA . VAL A 1 153 ? -15.381 -3.777 8.050 1.00 95.06 153 VAL A CA 1
ATOM 1167 C C . VAL A 1 153 ? -14.511 -4.921 8.553 1.00 95.06 153 VAL A C 1
ATOM 1169 O O . VAL A 1 153 ? -13.327 -4.751 8.833 1.00 95.06 153 VAL A O 1
ATOM 1172 N N . GLY A 1 154 ? -15.133 -6.085 8.689 1.00 93.31 154 GLY A N 1
ATOM 1173 C CA . GLY A 1 154 ? -14.469 -7.333 9.018 1.00 93.31 154 GLY A CA 1
ATOM 1174 C C . GLY A 1 154 ? -15.477 -8.479 9.046 1.00 93.31 154 GLY A C 1
ATOM 1175 O O . GLY A 1 154 ? -16.677 -8.222 9.207 1.00 93.31 154 GLY A O 1
ATOM 1176 N N . PRO A 1 155 ? -15.020 -9.734 8.933 1.00 91.06 155 PRO A N 1
ATOM 1177 C CA . PRO A 1 155 ? -15.886 -10.911 8.918 1.00 91.06 155 PRO A CA 1
ATOM 1178 C C . PRO A 1 155 ? -16.605 -11.105 10.272 1.00 91.06 155 PRO A C 1
ATOM 1180 O O . PRO A 1 155 ? -16.347 -10.354 11.226 1.00 91.06 155 PRO A O 1
ATOM 1183 N N . PRO A 1 156 ? -17.516 -12.090 10.406 1.00 91.38 156 PRO A N 1
ATOM 1184 C CA . PRO A 1 156 ? -18.087 -12.473 11.698 1.00 91.38 156 PRO A CA 1
ATOM 1185 C C . PRO A 1 156 ? -17.010 -12.665 12.775 1.00 91.38 156 PRO A C 1
ATOM 1187 O O . PRO A 1 156 ? -15.907 -13.121 12.484 1.00 91.38 156 PRO A O 1
ATOM 1190 N N . LYS A 1 157 ? -17.323 -12.328 14.035 1.00 87.75 157 LYS A N 1
ATOM 1191 C CA . LYS A 1 157 ? -16.336 -12.278 15.135 1.00 87.75 157 LYS A CA 1
ATOM 1192 C C . LYS A 1 157 ? -15.521 -13.569 15.302 1.00 87.75 157 LYS A C 1
ATOM 1194 O O . LYS A 1 157 ? -14.353 -13.477 15.652 1.00 87.75 157 LYS A O 1
ATOM 1199 N N . ALA A 1 158 ? -16.120 -14.730 15.030 1.00 87.19 158 ALA A N 1
ATOM 1200 C CA . ALA A 1 158 ? -15.472 -16.038 15.139 1.00 87.19 158 ALA A CA 1
ATOM 1201 C C . ALA A 1 158 ? -14.342 -16.268 14.117 1.00 87.19 158 ALA A C 1
ATOM 1203 O O . ALA A 1 158 ? -13.451 -17.065 14.374 1.00 87.19 158 ALA A O 1
ATOM 1204 N N . LEU A 1 159 ? -14.361 -15.562 12.981 1.00 87.00 159 LEU A N 1
ATOM 1205 C CA . LEU A 1 159 ? -13.340 -15.668 11.933 1.00 87.00 159 LEU A CA 1
ATOM 1206 C C . LEU A 1 159 ? -12.196 -14.658 12.106 1.00 87.00 159 LEU A C 1
ATOM 1208 O O . LEU A 1 159 ? -11.262 -14.646 11.310 1.00 87.00 159 LEU A O 1
ATOM 1212 N N . ARG A 1 160 ? -12.271 -13.775 13.110 1.00 89.38 160 ARG A N 1
ATOM 1213 C CA . ARG A 1 160 ? -11.266 -12.727 13.314 1.00 89.38 160 ARG A CA 1
ATOM 1214 C C . ARG A 1 160 ? -10.108 -13.237 14.153 1.00 89.38 160 ARG A C 1
ATOM 1216 O O . ARG A 1 160 ? -10.320 -13.855 15.194 1.00 89.38 160 ARG A O 1
ATOM 1223 N N . PHE A 1 161 ? -8.891 -12.876 13.762 1.00 86.94 161 PHE A N 1
ATOM 1224 C CA . PHE A 1 161 ? -7.688 -13.170 14.539 1.00 86.94 161 PHE A CA 1
ATOM 1225 C C . PHE A 1 161 ? -7.111 -11.910 15.195 1.00 86.94 161 PHE A C 1
ATOM 1227 O O . PHE A 1 161 ? -7.431 -10.770 14.840 1.00 86.94 161 PHE A O 1
ATOM 1234 N N . ARG A 1 162 ? -6.269 -12.107 16.213 1.00 87.38 162 ARG A N 1
ATOM 1235 C CA . ARG A 1 162 ? -5.555 -11.018 16.885 1.00 87.38 162 ARG A CA 1
ATOM 1236 C C . ARG A 1 162 ? -4.206 -10.803 16.204 1.00 87.38 162 ARG A C 1
ATOM 1238 O O . ARG A 1 162 ? -3.412 -11.739 16.153 1.00 87.38 162 ARG A O 1
ATOM 1245 N N . ALA A 1 163 ? -3.961 -9.569 15.769 1.00 83.62 163 ALA A N 1
ATOM 1246 C CA . ALA A 1 163 ? -2.665 -9.137 15.258 1.00 83.62 163 ALA A CA 1
ATOM 1247 C C . ALA A 1 163 ? -1.565 -9.290 16.334 1.00 83.62 163 ALA A C 1
ATOM 1249 O O . ALA A 1 163 ? -1.798 -8.984 17.508 1.00 83.62 163 ALA A O 1
ATOM 1250 N N . GLY A 1 164 ? -0.383 -9.766 15.950 1.00 82.62 164 GLY A N 1
ATOM 1251 C CA . GLY A 1 164 ? 0.728 -10.122 16.834 1.00 82.62 164 GLY A CA 1
ATOM 1252 C C . GLY A 1 164 ? 0.513 -11.394 17.665 1.00 82.62 164 GLY A C 1
ATOM 1253 O O . GLY A 1 164 ? 1.234 -11.604 18.642 1.00 82.62 164 GLY A O 1
ATOM 1254 N N . SER A 1 165 ? -0.478 -12.230 17.338 1.00 85.62 165 SER A N 1
ATOM 1255 C CA . SER A 1 165 ? -0.716 -13.478 18.078 1.00 85.62 165 SER A CA 1
ATOM 1256 C C . SER A 1 165 ? 0.341 -14.548 17.785 1.00 85.62 165 SER A C 1
ATOM 1258 O O . SER A 1 165 ? 1.042 -14.509 16.775 1.00 85.62 165 SER A O 1
ATOM 1260 N N . TRP A 1 166 ? 0.442 -15.550 18.663 1.00 88.81 166 TRP A N 1
ATOM 1261 C CA . TRP A 1 166 ? 1.349 -16.682 18.452 1.00 88.81 166 TRP A CA 1
ATOM 1262 C C . TRP A 1 166 ? 1.055 -17.424 17.140 1.00 88.81 166 TRP A C 1
ATOM 1264 O O . TRP A 1 166 ? 1.988 -17.759 16.416 1.00 88.81 166 TRP A O 1
ATOM 1274 N N . VAL A 1 167 ? -0.228 -17.616 16.806 1.00 85.44 167 VAL A N 1
ATOM 1275 C CA . VAL A 1 167 ? -0.658 -18.282 15.564 1.00 85.44 167 VAL A CA 1
ATOM 1276 C C . VAL A 1 167 ? -0.187 -17.500 14.342 1.00 85.44 167 VAL A C 1
ATOM 1278 O O . VAL A 1 167 ? 0.366 -18.076 13.410 1.00 85.44 167 VAL A O 1
ATOM 1281 N N . GLU A 1 168 ? -0.342 -16.180 14.357 1.00 83.62 168 GLU A N 1
ATOM 1282 C CA . GLU A 1 168 ? 0.134 -15.336 13.267 1.00 83.62 168 GLU A CA 1
ATOM 1283 C C . GLU A 1 168 ? 1.646 -15.451 13.084 1.00 83.62 168 GLU A C 1
ATOM 1285 O O . GLU A 1 168 ? 2.121 -15.704 11.984 1.00 83.62 168 GLU A O 1
ATOM 1290 N N . LEU A 1 169 ? 2.400 -15.326 14.174 1.00 86.12 169 LEU A N 1
ATOM 1291 C CA . LEU A 1 169 ? 3.858 -15.268 14.115 1.00 86.12 169 LEU A CA 1
ATOM 1292 C C . LEU A 1 169 ? 4.5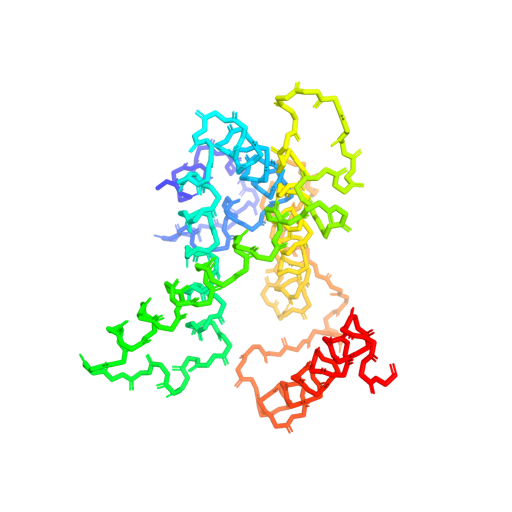13 -16.621 13.815 1.00 86.12 169 LEU A C 1
ATOM 1294 O O . LEU A 1 169 ? 5.588 -16.657 13.224 1.00 86.12 169 LEU A O 1
ATOM 1298 N N . ARG A 1 170 ? 3.913 -17.730 14.263 1.00 87.75 170 ARG A N 1
ATOM 1299 C CA . ARG A 1 170 ? 4.496 -19.077 14.138 1.00 87.75 170 ARG A CA 1
ATOM 1300 C C . ARG A 1 170 ? 3.916 -19.897 12.994 1.00 87.75 170 ARG A C 1
ATOM 1302 O O . ARG A 1 170 ? 4.569 -20.848 12.582 1.00 87.75 170 ARG A O 1
ATOM 1309 N N . VAL A 1 171 ? 2.728 -19.552 12.501 1.00 87.62 171 VAL A N 1
ATOM 1310 C CA . VAL A 1 171 ? 2.042 -20.317 11.450 1.00 87.62 171 VAL A CA 1
ATOM 1311 C C . VAL A 1 171 ? 1.790 -19.444 10.229 1.00 87.62 171 VAL A C 1
ATOM 1313 O O . VAL A 1 171 ? 2.319 -19.738 9.162 1.00 87.62 171 VAL A O 1
ATOM 1316 N N . LEU A 1 172 ? 1.039 -18.348 10.374 1.00 85.75 172 LEU A N 1
ATOM 1317 C CA . LEU A 1 172 ? 0.608 -17.563 9.210 1.00 85.75 172 LEU A CA 1
ATOM 1318 C C . LEU A 1 172 ? 1.777 -16.859 8.512 1.00 85.75 172 LEU A C 1
ATOM 1320 O O . LEU A 1 172 ? 1.909 -16.972 7.299 1.00 85.75 172 LEU A O 1
ATOM 1324 N N . MET A 1 173 ? 2.652 -16.181 9.261 1.00 86.50 173 MET A N 1
ATOM 1325 C CA . MET A 1 173 ? 3.812 -15.483 8.696 1.00 86.50 173 MET A CA 1
ATOM 1326 C C . MET A 1 173 ? 4.744 -16.426 7.920 1.00 86.50 173 MET A C 1
ATOM 1328 O O . MET A 1 173 ? 5.024 -16.125 6.761 1.00 86.50 173 MET A O 1
ATOM 1332 N N . PRO A 1 174 ? 5.207 -17.561 8.488 1.00 89.44 174 PRO A N 1
ATOM 1333 C CA . PRO A 1 174 ? 6.051 -18.499 7.751 1.00 89.44 174 PRO A CA 1
ATOM 1334 C C . PRO A 1 174 ? 5.370 -19.068 6.505 1.00 89.44 174 PRO A C 1
ATOM 1336 O O . PRO A 1 174 ? 5.999 -19.139 5.454 1.00 89.44 174 PRO A O 1
ATOM 1339 N N . VAL A 1 175 ? 4.082 -19.421 6.594 1.00 91.50 175 VAL A N 1
ATOM 1340 C CA . VAL A 1 175 ? 3.320 -19.918 5.440 1.00 91.50 175 VAL A CA 1
ATOM 1341 C C . VAL A 1 175 ? 3.246 -18.856 4.345 1.00 91.50 175 VAL A C 1
ATOM 1343 O O . VAL A 1 175 ? 3.552 -19.160 3.197 1.00 91.50 175 VAL A O 1
ATOM 1346 N N . PHE A 1 176 ? 2.916 -17.604 4.671 1.00 88.56 176 PHE A N 1
ATOM 1347 C CA . PHE A 1 176 ? 2.864 -16.532 3.674 1.00 88.56 176 PHE A CA 1
ATOM 1348 C C . PHE A 1 176 ? 4.239 -16.165 3.110 1.00 88.56 176 PHE A C 1
ATOM 1350 O O . PHE A 1 176 ? 4.334 -15.886 1.919 1.00 88.56 176 PHE A O 1
ATOM 1357 N N . MET A 1 177 ? 5.305 -16.216 3.913 1.00 88.38 177 MET A N 1
ATOM 1358 C CA . MET A 1 177 ? 6.675 -16.043 3.416 1.00 88.38 177 MET A CA 1
ATOM 1359 C C . MET A 1 177 ? 7.058 -17.148 2.428 1.00 88.38 177 MET A C 1
ATOM 1361 O O . MET A 1 177 ? 7.611 -16.849 1.373 1.00 88.38 177 MET A O 1
ATOM 1365 N N . LEU A 1 178 ? 6.738 -18.408 2.739 1.00 92.19 178 LEU A N 1
ATOM 1366 C CA . LEU A 1 178 ? 7.007 -19.538 1.850 1.00 92.19 178 LEU A CA 1
ATOM 1367 C C . LEU A 1 178 ? 6.186 -19.445 0.565 1.00 92.19 178 LEU A C 1
ATOM 1369 O O . LEU A 1 178 ? 6.755 -19.526 -0.517 1.00 92.19 178 LEU A O 1
ATOM 1373 N N . LEU A 1 179 ? 4.873 -19.225 0.667 1.00 92.69 179 LEU A N 1
ATOM 1374 C CA . LEU A 1 179 ? 3.998 -19.084 -0.498 1.00 92.69 179 LEU A CA 1
ATOM 1375 C C . LEU A 1 179 ? 4.394 -17.883 -1.363 1.00 92.69 179 LEU A C 1
ATOM 1377 O O . LEU A 1 179 ? 4.408 -17.996 -2.584 1.00 92.69 179 LEU A O 1
ATOM 1381 N N . GLY A 1 180 ? 4.764 -16.758 -0.744 1.00 88.44 180 GLY A N 1
ATOM 1382 C CA . GLY A 1 180 ? 5.291 -15.592 -1.44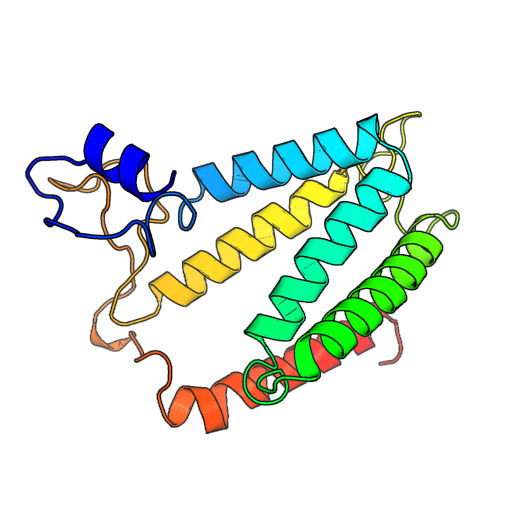9 1.00 88.44 180 GLY A CA 1
ATOM 1383 C C . GLY A 1 180 ? 6.609 -15.899 -2.160 1.00 88.44 180 GLY A C 1
ATOM 1384 O O . GLY A 1 180 ? 6.756 -15.575 -3.333 1.00 88.44 180 GLY A O 1
ATOM 1385 N N . GLY A 1 181 ? 7.538 -16.588 -1.491 1.00 89.31 181 GLY A N 1
ATOM 1386 C CA . GLY A 1 181 ? 8.806 -17.020 -2.085 1.00 89.31 181 GLY A CA 1
ATOM 1387 C C . GLY A 1 181 ? 8.622 -17.983 -3.261 1.00 89.31 181 GLY A C 1
ATOM 1388 O O . GLY A 1 181 ? 9.243 -17.797 -4.304 1.00 89.31 181 GLY A O 1
ATOM 1389 N N . VAL A 1 182 ? 7.723 -18.963 -3.126 1.00 93.19 182 VAL A N 1
ATOM 1390 C CA . VAL A 1 182 ? 7.333 -19.886 -4.207 1.00 93.19 182 VAL A CA 1
ATOM 1391 C C . VAL A 1 182 ? 6.688 -19.122 -5.362 1.00 93.19 182 VAL A C 1
ATOM 1393 O O . VAL A 1 182 ? 7.046 -19.349 -6.512 1.00 93.19 182 VAL A O 1
ATOM 1396 N N . GLY A 1 183 ? 5.795 -18.173 -5.068 1.00 90.56 183 GLY A N 1
ATOM 1397 C CA . GLY A 1 183 ? 5.186 -17.306 -6.076 1.00 90.56 183 GLY A CA 1
ATOM 1398 C C . GLY A 1 183 ? 6.222 -16.486 -6.847 1.00 90.56 183 GLY A C 1
ATOM 1399 O O . GLY A 1 183 ? 6.151 -16.413 -8.070 1.00 90.56 183 GLY A O 1
ATOM 1400 N N . CYS A 1 184 ? 7.227 -15.935 -6.158 1.00 85.19 184 CYS A N 1
ATOM 1401 C CA . CYS A 1 184 ? 8.351 -15.255 -6.802 1.00 85.19 184 CYS A CA 1
ATOM 1402 C C . CYS A 1 184 ? 9.177 -16.209 -7.677 1.00 85.19 184 CYS A C 1
ATOM 1404 O O . CYS A 1 184 ? 9.523 -15.850 -8.797 1.00 85.19 184 CYS A O 1
ATOM 1406 N N . ALA A 1 185 ? 9.483 -17.419 -7.199 1.00 88.69 185 ALA A N 1
ATOM 1407 C CA . ALA A 1 185 ? 10.239 -18.406 -7.971 1.00 88.69 185 ALA A CA 1
ATOM 1408 C C . ALA A 1 185 ? 9.494 -18.832 -9.249 1.00 88.69 185 ALA A C 1
ATOM 1410 O O . ALA A 1 185 ? 10.100 -18.878 -10.318 1.00 88.69 185 ALA A O 1
ATOM 1411 N N . ALA A 1 186 ? 8.181 -19.057 -9.151 1.00 90.69 186 ALA A N 1
ATOM 1412 C CA . ALA A 1 186 ? 7.322 -19.349 -10.295 1.00 90.69 186 ALA A CA 1
ATOM 1413 C C . ALA A 1 186 ? 7.253 -18.161 -11.273 1.00 90.69 186 ALA A C 1
ATOM 1415 O O . ALA A 1 186 ? 7.403 -18.340 -12.476 1.00 90.69 186 ALA A O 1
ATOM 1416 N N . ALA A 1 187 ? 7.109 -16.927 -10.771 1.00 81.06 187 ALA A N 1
ATOM 1417 C CA . ALA A 1 187 ? 7.110 -15.723 -11.610 1.00 81.06 187 ALA A CA 1
ATOM 1418 C C . ALA A 1 187 ? 8.441 -15.510 -12.355 1.00 81.06 187 ALA A C 1
ATOM 1420 O O . ALA A 1 187 ? 8.463 -14.924 -13.436 1.00 81.06 187 ALA A O 1
ATOM 1421 N N . LEU A 1 188 ? 9.548 -16.002 -11.792 1.00 82.75 188 LEU A N 1
ATOM 1422 C CA . LEU A 1 188 ? 10.873 -15.992 -12.412 1.00 82.75 188 LEU A CA 1
ATOM 1423 C C . LEU A 1 188 ? 11.146 -17.226 -13.293 1.00 82.75 188 LEU A C 1
ATOM 1425 O O . LEU A 1 188 ? 12.252 -17.345 -13.816 1.00 82.75 188 LEU A O 1
ATOM 1429 N N . ASN A 1 189 ? 10.169 -18.124 -13.476 1.00 86.31 189 ASN A N 1
ATOM 1430 C CA . ASN A 1 189 ? 10.300 -19.393 -14.207 1.00 86.31 189 ASN A CA 1
ATOM 1431 C C . ASN A 1 189 ? 11.443 -20.291 -13.689 1.00 86.31 189 ASN A C 1
ATOM 1433 O O . ASN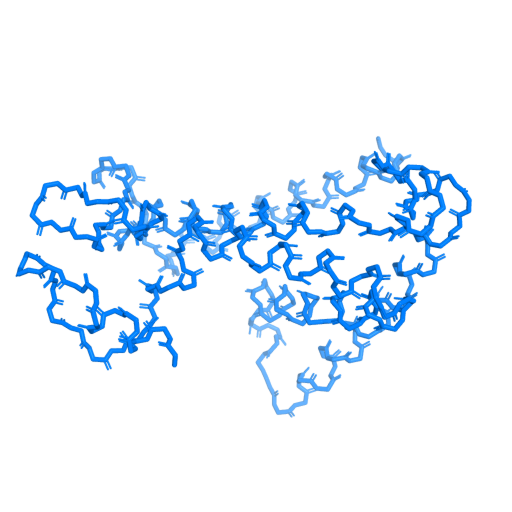 A 1 189 ? 12.112 -20.974 -14.463 1.00 86.31 189 ASN A O 1
ATOM 1437 N N . VAL A 1 190 ? 11.700 -20.265 -12.378 1.00 89.88 190 VAL A N 1
ATOM 1438 C CA . VAL A 1 190 ? 12.688 -21.146 -11.726 1.00 89.88 190 VAL A CA 1
ATOM 1439 C C . VAL A 1 190 ? 12.082 -22.519 -11.406 1.00 89.88 190 VAL A C 1
ATOM 1441 O O . VAL A 1 190 ? 12.811 -23.511 -11.358 1.00 89.88 190 VAL A O 1
ATOM 1444 N N . ILE A 1 191 ? 10.764 -22.568 -11.192 1.00 89.88 191 ILE A N 1
ATOM 1445 C CA . ILE A 1 191 ? 9.948 -23.764 -10.930 1.00 89.88 191 ILE A CA 1
ATOM 1446 C C . ILE A 1 191 ? 8.645 -23.712 -11.722 1.00 89.88 191 ILE A C 1
ATOM 1448 O O . ILE A 1 191 ? 8.250 -22.586 -12.106 1.00 89.88 191 ILE A O 1
#

Foldseek 3Di:
DQVVCCVVQKFPPADDDPDRPQGPLLALVVLLVVLQVLLVQCLPVPLVSQLVVQLVVQLVVCCVLVVVVCDDPPNSVVSSVVSNVVSVVVSVQCPDPPRNQCPPHPDPSSGSSCVSVVSSVVSNVVSLVQCLAQQAHQHHPCDDDPRTRSDRHHDPNVRHDHPPDPCC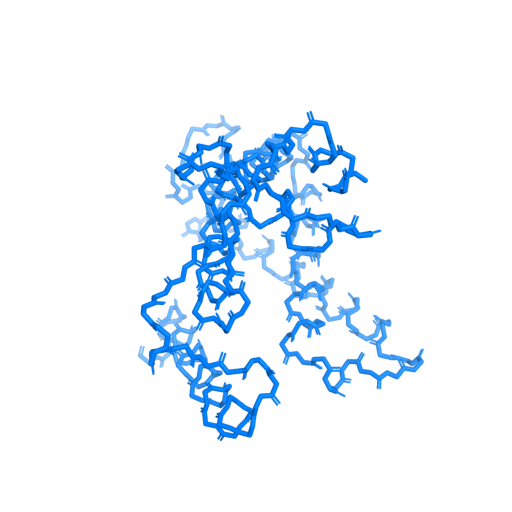VPPVSVVCVVVVVVVVCVVVVVD

Secondary structure (DSSP, 8-state):
-HHHHHHHH--TTSPP-SS-TTSTTSSHHHHHHHHHHHHHHHHHSHHHHHHHHHHHHHHHHHHHHSTTTT-STTHHHHHHHHHHHHHHHHHHHHTSTTTSTTSS--STT-TTGGGHHHHHHHHHHHHHHHHTBTT-B-TTTTS-BTTBSS--B-S-GGG-B-TT-HHIIIIIHHHHHHHHHHHHHHHTT--

Radius of gyration: 18.88 Å; chains: 1; bounding box: 48×40×46 Å

InterPro domains:
  IPR007404 YdjM inner membrane [PF04307] (80-153)

Sequence (191 aa):
MSYAVYKATKKQGDPRRSGGHRTLTHTWLWAVLIGAGTSAVAITSDRWGVLAILFVHLVLAIEGLLWRAARGSSSDVLVWLLAAATAWILAGVLDKPGNGADWLFTAPGQEYLWLGLPVVLGALVHDLGDALTVSGCPVLWPIPVGRKRWYPVGPPKALRFRAGSWVELRVLMPVFMLLGGVGCAAALNVI

Organism: NCBI:txid1283301